Protein AF-A0A349QUQ1-F1 (afdb_monomer)

Sequence (169 aa):
MKYSLSILLSVATQLLFAQERTPAIAKVHYEFKHVNDSTQRDQFLRDETVVYLNQQGSYYTSYSSKRMQEEVKKQMEDPAFSGNLTLTTRSSPSSSSYLINPDQNKITEVISVASDHFSITSPYPTQDWEILGDRKEIGGYNCQNAKATFKGRTYIAWFTTELPFSYGP

Structure (mmCIF, N/CA/C/O backbone):
data_AF-A0A349QUQ1-F1
#
_entry.id   AF-A0A349QUQ1-F1
#
loop_
_atom_site.group_PDB
_atom_site.id
_atom_site.type_symbol
_atom_site.label_atom_id
_atom_site.label_alt_id
_atom_site.label_comp_id
_atom_site.label_asym_id
_atom_site.label_entity_id
_atom_site.label_seq_id
_atom_site.pdbx_PDB_ins_code
_atom_site.Cartn_x
_atom_site.Cartn_y
_atom_site.Cartn_z
_atom_site.occupancy
_atom_site.B_iso_or_equiv
_atom_site.auth_seq_id
_atom_site.auth_comp_id
_atom_site.auth_asym_id
_atom_site.auth_atom_id
_atom_site.pdbx_PDB_model_num
ATOM 1 N N . MET A 1 1 ? 32.204 4.732 49.690 1.00 56.22 1 MET A N 1
ATOM 2 C CA . MET A 1 1 ? 30.810 4.365 49.338 1.00 56.22 1 MET A CA 1
ATOM 3 C C . MET A 1 1 ? 30.060 5.413 48.496 1.00 56.22 1 MET A C 1
ATOM 5 O O . MET A 1 1 ? 28.867 5.251 48.305 1.00 56.22 1 MET A O 1
ATOM 9 N N . LYS A 1 2 ? 30.701 6.470 47.958 1.00 55.03 2 LYS A N 1
ATOM 10 C CA . LYS A 1 2 ? 29.996 7.500 47.156 1.00 55.03 2 LYS A CA 1
ATOM 11 C C . LYS A 1 2 ? 29.984 7.237 45.642 1.00 55.03 2 LYS A C 1
ATOM 13 O O . LYS A 1 2 ? 29.099 7.729 44.961 1.00 55.03 2 LYS A O 1
ATOM 18 N N . TYR A 1 3 ? 30.914 6.427 45.133 1.00 57.09 3 TYR A N 1
ATOM 19 C CA . TYR A 1 3 ? 31.042 6.143 43.694 1.00 57.09 3 TYR A CA 1
ATOM 20 C C . TYR A 1 3 ? 30.384 4.827 43.257 1.00 57.09 3 TYR A C 1
ATOM 22 O O . TYR A 1 3 ? 30.200 4.600 42.067 1.00 57.09 3 TYR A O 1
ATOM 30 N N . SER A 1 4 ? 29.991 3.963 44.201 1.00 58.28 4 SER A N 1
ATOM 31 C CA . SER A 1 4 ? 29.384 2.663 43.888 1.00 58.28 4 SER A CA 1
ATOM 32 C C . SER A 1 4 ? 27.993 2.797 43.266 1.00 58.28 4 SER A C 1
ATOM 34 O O . SER A 1 4 ? 27.649 2.006 42.399 1.00 58.28 4 SER A O 1
ATOM 36 N N . LEU A 1 5 ? 27.219 3.819 43.654 1.00 56.50 5 LEU A N 1
ATOM 37 C CA . LEU A 1 5 ? 25.891 4.080 43.087 1.00 56.50 5 LEU A CA 1
ATOM 38 C C . LEU A 1 5 ? 25.981 4.632 41.653 1.00 56.50 5 LEU A C 1
ATOM 40 O O . LEU A 1 5 ? 25.209 4.230 40.789 1.00 56.50 5 LEU A O 1
ATOM 44 N N . SER A 1 6 ? 26.961 5.499 41.382 1.00 59.03 6 SER A N 1
ATOM 45 C CA . SER A 1 6 ? 27.189 6.082 40.053 1.00 59.03 6 SER A CA 1
ATOM 46 C C . SER A 1 6 ? 27.660 5.041 39.033 1.00 59.03 6 SER A C 1
ATOM 48 O O . SER A 1 6 ? 27.228 5.079 37.886 1.00 59.03 6 SER A O 1
ATOM 50 N N . ILE A 1 7 ? 28.497 4.088 39.461 1.00 59.78 7 ILE A N 1
ATOM 51 C CA . ILE A 1 7 ? 28.971 2.981 38.612 1.00 59.78 7 ILE A CA 1
ATOM 52 C C . ILE A 1 7 ? 27.832 1.991 38.318 1.00 59.78 7 ILE A C 1
ATOM 54 O O . ILE A 1 7 ? 27.713 1.495 37.200 1.00 59.78 7 ILE A O 1
ATOM 58 N N . LEU A 1 8 ? 26.944 1.736 39.285 1.00 58.50 8 LEU A N 1
ATOM 59 C CA . LEU A 1 8 ? 25.770 0.880 39.072 1.00 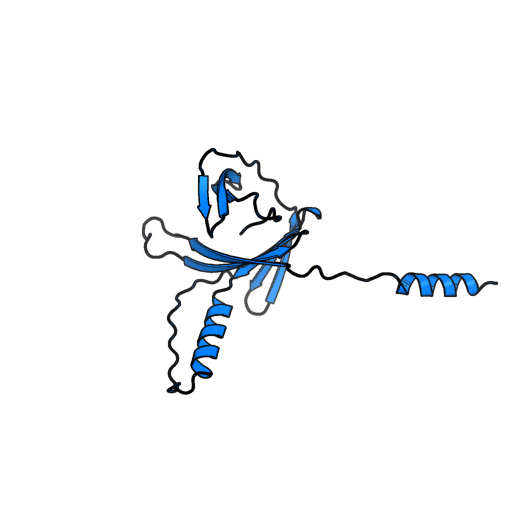58.50 8 LEU A CA 1
ATOM 60 C C . LEU A 1 8 ? 24.772 1.502 38.083 1.00 58.50 8 LEU A C 1
ATOM 62 O O . LEU A 1 8 ? 24.214 0.799 37.243 1.00 58.50 8 LEU A O 1
ATOM 66 N N . LEU A 1 9 ? 24.595 2.826 38.133 1.00 57.84 9 LEU A N 1
ATOM 67 C CA . LEU A 1 9 ? 23.705 3.550 37.225 1.00 57.84 9 LEU A CA 1
ATOM 68 C C . LEU A 1 9 ? 24.235 3.577 35.780 1.00 57.84 9 LEU A C 1
ATOM 70 O O . LEU A 1 9 ? 23.445 3.480 34.845 1.00 57.84 9 LEU A O 1
ATOM 74 N N . SER A 1 10 ? 25.559 3.646 35.583 1.00 59.72 10 SER A N 1
ATOM 75 C CA . SER A 1 10 ? 26.169 3.605 34.244 1.00 59.72 10 SER A CA 1
ATOM 76 C C . SER A 1 10 ? 26.136 2.220 33.593 1.00 59.72 10 SER A C 1
ATOM 78 O O . SER A 1 10 ? 26.159 2.120 32.372 1.00 59.72 10 SER A O 1
ATOM 80 N N . VAL A 1 11 ? 26.085 1.146 34.389 1.00 59.94 11 VAL A N 1
ATOM 81 C CA . VAL A 1 11 ? 25.936 -0.226 33.872 1.00 59.94 11 VAL A CA 1
ATOM 82 C C . VAL A 1 11 ? 24.472 -0.515 33.514 1.00 59.94 11 VAL A C 1
ATOM 84 O O . VAL A 1 11 ? 24.202 -1.170 32.511 1.00 59.94 11 VAL A O 1
ATOM 87 N N . ALA A 1 12 ? 23.515 0.039 34.267 1.00 59.50 12 ALA A N 1
ATOM 88 C CA . ALA A 1 12 ? 22.086 -0.102 33.979 1.00 59.50 12 ALA A CA 1
ATOM 89 C C . ALA A 1 12 ? 21.657 0.585 32.666 1.00 59.50 12 ALA A C 1
ATOM 91 O O . ALA A 1 12 ? 20.779 0.078 31.970 1.00 59.50 12 ALA A O 1
ATOM 92 N N . THR A 1 13 ? 22.291 1.697 32.278 1.00 58.44 13 THR A N 1
ATOM 93 C CA . THR A 1 13 ? 21.994 2.380 31.005 1.00 58.44 13 THR A CA 1
ATOM 94 C C . THR A 1 13 ? 22.522 1.642 29.773 1.00 58.44 13 THR A C 1
ATOM 96 O O . THR A 1 13 ? 22.000 1.861 28.684 1.00 58.44 13 THR A O 1
ATOM 99 N N . GLN A 1 14 ? 23.496 0.736 29.923 1.00 58.44 14 GLN A N 1
ATOM 100 C CA . GLN A 1 14 ? 24.000 -0.098 28.822 1.00 58.44 14 GLN A CA 1
ATOM 101 C C . GLN A 1 14 ? 23.146 -1.349 28.552 1.00 58.44 14 GLN A C 1
ATOM 103 O O . GLN A 1 14 ? 23.335 -2.000 27.529 1.00 58.44 14 GLN A O 1
ATOM 108 N N . LEU A 1 15 ? 22.189 -1.667 29.433 1.00 55.84 15 LEU A N 1
ATOM 109 C CA . LEU A 1 15 ? 21.211 -2.750 29.249 1.00 55.84 15 LEU A CA 1
ATOM 110 C C . LEU A 1 15 ? 19.896 -2.274 28.612 1.00 55.84 15 LEU A C 1
ATOM 112 O O . LEU A 1 15 ? 18.984 -3.072 28.395 1.00 55.84 15 LEU A O 1
ATOM 116 N N . LEU A 1 16 ? 19.788 -0.985 28.285 1.00 55.34 16 LEU A N 1
ATOM 117 C CA . LEU A 1 16 ? 18.701 -0.480 27.458 1.00 55.34 16 LEU A CA 1
ATOM 118 C C . LEU A 1 16 ? 18.983 -0.894 26.012 1.00 55.34 16 LEU A C 1
ATOM 120 O O . LEU A 1 16 ? 19.705 -0.210 25.288 1.00 55.34 16 LEU A O 1
ATOM 124 N N . PHE A 1 17 ? 18.417 -2.029 25.597 1.00 57.47 17 PHE A N 1
ATOM 125 C CA . PHE A 1 17 ? 18.296 -2.386 24.187 1.00 57.47 17 PHE A CA 1
ATOM 126 C C . PHE A 1 17 ? 17.533 -1.263 23.471 1.00 57.47 17 PHE A C 1
ATOM 128 O O . PHE A 1 17 ? 16.310 -1.149 23.537 1.00 57.47 17 PHE A O 1
ATOM 135 N N . ALA A 1 18 ? 18.292 -0.363 22.853 1.00 56.88 18 ALA A N 1
ATOM 136 C CA . ALA A 1 18 ? 17.786 0.782 22.126 1.00 56.88 18 ALA A CA 1
ATOM 137 C C . ALA A 1 18 ? 17.218 0.313 20.776 1.00 56.88 18 ALA A C 1
ATOM 139 O O . ALA A 1 18 ? 17.963 -0.157 19.923 1.00 56.88 18 ALA A O 1
ATOM 140 N N . GLN A 1 19 ? 15.896 0.449 20.621 1.00 60.50 19 GLN A N 1
ATOM 141 C CA . GLN A 1 19 ? 15.092 0.170 19.421 1.00 60.50 19 GLN A CA 1
ATOM 142 C C . GLN A 1 19 ? 15.399 -1.167 18.729 1.00 60.50 19 GLN A C 1
ATOM 144 O O . GLN A 1 19 ? 16.144 -1.227 17.749 1.00 60.50 19 GLN A O 1
ATOM 149 N N . GLU A 1 20 ? 14.718 -2.232 19.160 1.00 59.44 20 GLU A N 1
ATOM 150 C CA . GLU A 1 20 ? 14.540 -3.392 18.288 1.00 59.44 20 GLU A CA 1
ATOM 151 C C . GLU A 1 20 ? 13.873 -2.932 16.985 1.00 59.44 20 GLU A C 1
ATOM 153 O O . GLU A 1 20 ? 12.733 -2.460 16.969 1.00 59.44 20 GLU A O 1
ATOM 158 N N . ARG A 1 21 ? 14.601 -3.034 15.868 1.00 63.09 21 ARG A N 1
ATOM 159 C CA . ARG A 1 21 ? 13.993 -2.901 14.545 1.00 63.09 21 ARG A CA 1
ATOM 160 C C . ARG A 1 21 ? 13.094 -4.111 14.353 1.00 63.09 21 ARG A C 1
ATOM 162 O O . ARG A 1 21 ? 13.605 -5.223 14.287 1.00 63.09 21 ARG A O 1
ATOM 169 N N . THR A 1 22 ? 11.790 -3.903 14.226 1.00 75.12 22 THR A N 1
ATOM 170 C CA . THR A 1 22 ? 10.845 -4.961 13.864 1.00 75.12 22 THR A CA 1
ATOM 171 C C . THR A 1 22 ? 10.829 -5.107 12.339 1.00 75.12 22 THR A C 1
ATOM 173 O O . THR A 1 22 ? 10.217 -4.288 11.646 1.00 75.12 22 THR A O 1
ATOM 176 N N . PRO A 1 23 ? 11.544 -6.094 11.760 1.00 87.31 23 PRO A N 1
ATOM 177 C CA . PRO A 1 23 ? 11.593 -6.237 10.313 1.00 87.31 23 PRO A CA 1
ATOM 178 C C . PRO A 1 23 ? 10.206 -6.579 9.767 1.00 87.31 23 PRO A C 1
ATOM 180 O O . PRO A 1 23 ? 9.368 -7.164 10.457 1.00 87.31 23 PRO A O 1
ATOM 183 N N . ALA A 1 24 ? 9.979 -6.251 8.499 1.00 90.69 24 ALA A N 1
ATOM 184 C CA . ALA A 1 24 ? 8.844 -6.801 7.777 1.00 90.69 24 ALA A CA 1
ATOM 185 C C . ALA A 1 24 ? 9.000 -8.325 7.678 1.00 90.69 24 ALA A C 1
ATOM 187 O O . ALA A 1 24 ? 10.042 -8.815 7.240 1.00 90.69 24 ALA A O 1
ATOM 188 N N . ILE A 1 25 ? 7.966 -9.060 8.078 1.00 94.69 25 ILE A N 1
ATOM 189 C CA . ILE A 1 25 ? 7.927 -10.532 8.032 1.00 94.69 25 ILE A CA 1
ATOM 190 C C . ILE A 1 25 ? 7.091 -11.042 6.854 1.00 94.69 25 ILE A C 1
ATOM 192 O O . ILE A 1 25 ? 7.185 -12.210 6.492 1.00 94.69 25 ILE A O 1
ATOM 196 N N . ALA A 1 26 ? 6.307 -10.164 6.225 1.00 94.81 26 ALA A N 1
ATOM 197 C CA . ALA A 1 26 ? 5.597 -10.440 4.986 1.00 94.81 26 ALA A CA 1
ATOM 198 C C . ALA A 1 26 ? 5.611 -9.214 4.064 1.00 94.81 26 ALA A C 1
ATOM 200 O O . ALA A 1 26 ? 5.792 -8.075 4.505 1.00 94.81 26 ALA A O 1
ATOM 201 N N . LYS A 1 27 ? 5.412 -9.454 2.767 1.00 95.38 27 LYS A N 1
ATOM 202 C CA . LYS A 1 27 ? 5.145 -8.408 1.779 1.00 95.38 27 LYS A CA 1
ATOM 203 C C . LYS A 1 27 ? 4.068 -8.870 0.806 1.00 95.38 27 LYS A C 1
ATOM 205 O O . LYS A 1 27 ? 4.058 -10.038 0.422 1.00 95.38 27 LYS A O 1
ATOM 210 N N . VAL A 1 28 ? 3.204 -7.956 0.386 1.00 95.75 28 VAL A N 1
ATOM 211 C CA . VAL A 1 28 ? 2.141 -8.224 -0.590 1.00 95.75 28 VAL A CA 1
ATOM 212 C C . VAL A 1 28 ? 2.216 -7.177 -1.693 1.00 95.75 28 VAL A C 1
ATOM 214 O O . VAL A 1 28 ? 2.309 -5.987 -1.400 1.00 95.75 28 VAL A O 1
ATOM 217 N N . HIS A 1 29 ? 2.215 -7.625 -2.948 1.00 95.56 29 HIS A N 1
ATOM 218 C CA . HIS A 1 29 ? 2.206 -6.752 -4.121 1.00 95.56 29 HIS A CA 1
ATOM 219 C C . HIS A 1 29 ? 0.768 -6.537 -4.596 1.00 95.56 29 HIS A C 1
ATOM 221 O O . HIS A 1 29 ? -0.007 -7.490 -4.667 1.00 95.56 29 HIS A O 1
ATOM 227 N N . TYR A 1 30 ? 0.437 -5.300 -4.950 1.00 94.94 30 TYR A N 1
ATOM 228 C CA . TYR A 1 30 ? -0.877 -4.905 -5.441 1.00 94.94 30 TYR A CA 1
ATOM 229 C C . TYR A 1 30 ? -0.759 -4.163 -6.767 1.00 94.94 30 TYR A C 1
ATOM 231 O O . TYR A 1 30 ? 0.261 -3.551 -7.084 1.00 94.94 30 TYR A O 1
ATOM 239 N N . GLU A 1 31 ? -1.847 -4.190 -7.529 1.00 93.50 31 GLU A N 1
ATOM 240 C CA . GLU A 1 31 ? -2.030 -3.346 -8.699 1.00 93.50 31 GLU A CA 1
ATOM 241 C C . GLU A 1 31 ? -3.011 -2.224 -8.354 1.00 93.50 31 GLU A C 1
ATOM 243 O O . GLU A 1 31 ? -4.207 -2.451 -8.163 1.00 93.50 31 GLU A O 1
ATOM 248 N N . PHE A 1 32 ? -2.503 -1.000 -8.288 1.00 93.81 32 PHE A N 1
ATOM 249 C CA . PHE A 1 32 ? -3.304 0.198 -8.110 1.00 93.81 32 PHE A CA 1
ATOM 250 C C . PHE A 1 32 ? -3.779 0.717 -9.469 1.00 93.81 32 PHE A C 1
ATOM 252 O O . PHE A 1 32 ? -2.984 0.870 -10.399 1.00 93.81 32 PHE A O 1
ATOM 259 N N . LYS A 1 33 ? -5.079 1.013 -9.580 1.00 92.31 33 LYS A N 1
ATOM 260 C CA . LYS A 1 33 ? -5.694 1.660 -10.746 1.00 92.31 33 LYS A CA 1
ATOM 261 C C . LYS A 1 33 ? -6.550 2.830 -10.296 1.00 92.31 33 LYS A C 1
ATOM 263 O O . LYS A 1 33 ? -7.393 2.671 -9.414 1.00 92.31 33 LYS A O 1
ATOM 268 N N . HIS A 1 34 ? -6.382 3.977 -10.942 1.00 90.00 34 HIS A N 1
ATOM 269 C CA . HIS A 1 34 ? -7.156 5.171 -10.634 1.00 90.00 34 HIS A CA 1
ATOM 270 C C . HIS A 1 34 ? -7.614 5.900 -11.895 1.00 90.00 34 HIS A C 1
ATOM 272 O O . HIS A 1 34 ? -6.804 6.357 -12.698 1.00 90.00 34 HIS A O 1
ATOM 278 N N . VAL A 1 35 ? -8.931 6.027 -12.052 1.00 90.75 35 VAL A N 1
ATOM 279 C CA . VAL A 1 35 ? -9.558 6.799 -13.129 1.00 90.75 35 VAL A CA 1
ATOM 280 C C . VAL A 1 35 ? -9.800 8.217 -12.615 1.00 90.75 35 VAL A C 1
ATOM 282 O O . VAL A 1 35 ? -10.695 8.425 -11.798 1.00 90.75 35 VAL A O 1
ATOM 285 N N . ASN A 1 36 ? -9.002 9.179 -13.086 1.00 85.38 36 ASN A N 1
ATOM 286 C CA . ASN A 1 36 ? -9.159 10.594 -12.724 1.00 85.38 36 ASN A CA 1
ATOM 287 C C . ASN A 1 36 ? -10.374 11.232 -13.410 1.00 85.38 36 ASN A C 1
ATOM 289 O O . ASN A 1 36 ? -11.119 11.985 -12.791 1.00 85.38 36 ASN A O 1
ATOM 293 N N . ASP A 1 37 ? -10.564 10.930 -14.695 1.00 87.50 37 ASP A N 1
ATOM 294 C CA . ASP A 1 37 ? -11.623 11.496 -15.522 1.00 87.50 37 ASP A CA 1
ATOM 295 C C . ASP A 1 37 ? -12.601 10.394 -15.938 1.00 87.50 37 ASP A C 1
ATOM 297 O O . ASP A 1 37 ? -12.280 9.491 -16.711 1.00 87.50 37 ASP A O 1
ATOM 301 N N . SER A 1 38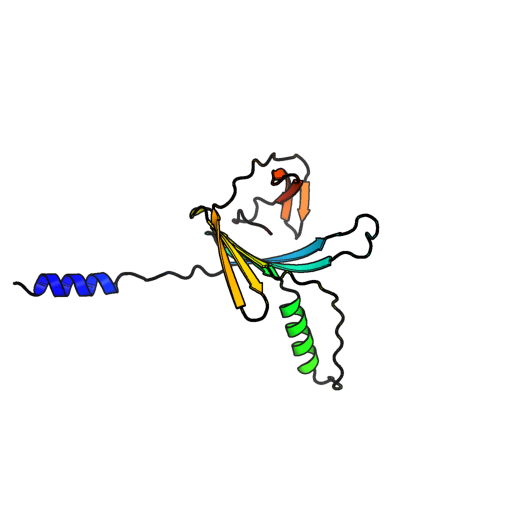 ? -13.827 10.478 -15.420 1.00 86.62 38 SER A N 1
ATOM 302 C CA . SER A 1 38 ? -14.885 9.505 -15.708 1.00 86.62 38 SER A CA 1
ATOM 303 C C . SER A 1 38 ? -15.302 9.447 -17.185 1.00 86.62 38 SER A C 1
ATOM 305 O O . SER A 1 38 ? -15.893 8.443 -17.593 1.00 86.62 38 SER A O 1
ATOM 307 N N . THR A 1 39 ? -14.981 10.484 -17.971 1.0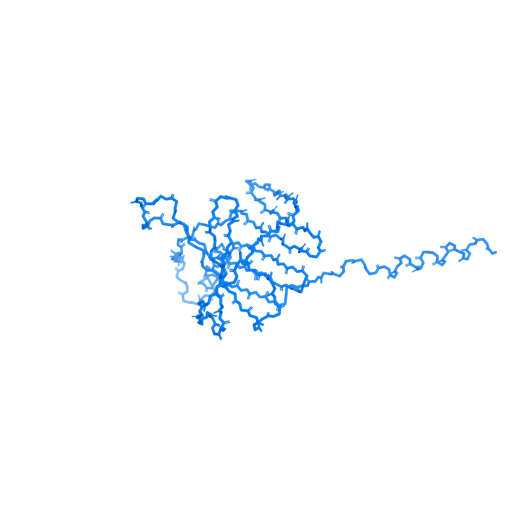0 89.50 39 THR A N 1
ATOM 308 C CA . THR A 1 39 ? -15.207 10.548 -19.424 1.00 89.50 39 THR A CA 1
ATOM 309 C C . THR A 1 39 ? -14.073 9.905 -20.230 1.00 89.50 39 THR A C 1
ATOM 311 O O . THR A 1 39 ? -14.278 9.548 -21.387 1.00 89.50 39 THR A O 1
ATOM 314 N N . GLN A 1 40 ? -12.910 9.667 -19.611 1.00 86.94 40 GLN A N 1
ATOM 315 C CA . GLN A 1 40 ? -11.720 9.065 -20.224 1.00 86.94 40 GLN A CA 1
ATOM 316 C C . GLN A 1 40 ? -11.273 7.819 -19.449 1.00 86.94 40 GLN A C 1
ATOM 318 O O . GLN A 1 40 ? -10.153 7.728 -18.947 1.00 86.94 40 GLN A O 1
ATOM 323 N N . ARG A 1 41 ? -12.164 6.828 -19.347 1.00 83.88 41 ARG A N 1
ATOM 324 C CA . ARG A 1 41 ? -11.942 5.617 -18.532 1.00 83.88 41 ARG A CA 1
ATOM 325 C C . ARG A 1 41 ? -10.720 4.794 -18.946 1.00 83.88 41 ARG A C 1
ATOM 327 O O . ARG A 1 41 ? -10.145 4.114 -18.101 1.00 83.88 41 ARG A O 1
ATOM 334 N N . ASP A 1 42 ? -10.315 4.890 -20.209 1.00 84.50 42 ASP A N 1
ATOM 335 C CA . ASP A 1 42 ? -9.152 4.177 -20.747 1.00 84.50 42 ASP A CA 1
ATOM 336 C C . ASP A 1 42 ? -7.815 4.821 -20.341 1.00 84.50 42 ASP A C 1
ATOM 338 O O . ASP A 1 42 ? -6.767 4.183 -20.425 1.00 84.50 42 ASP A O 1
ATOM 342 N N . GLN A 1 43 ? -7.836 6.068 -19.859 1.00 84.44 43 GLN A N 1
ATOM 343 C CA . GLN A 1 43 ? -6.659 6.799 -19.389 1.00 84.44 43 GLN A CA 1
ATOM 344 C C . GLN A 1 43 ? -6.596 6.792 -17.858 1.00 84.44 43 GLN A C 1
ATOM 346 O O . GLN A 1 43 ? -6.750 7.816 -17.191 1.00 84.44 43 GLN A O 1
ATOM 351 N N . PHE A 1 44 ? -6.388 5.608 -17.285 1.00 85.38 44 PHE A N 1
ATOM 352 C CA . PHE A 1 44 ? -6.209 5.452 -15.844 1.00 85.38 44 PHE A CA 1
ATOM 353 C C . PHE A 1 44 ? -4.733 5.503 -15.444 1.00 85.38 44 PHE A C 1
ATOM 355 O O . PHE A 1 44 ? -3.852 5.005 -16.147 1.00 85.38 44 PHE A O 1
ATOM 362 N N . LEU A 1 45 ? -4.467 6.068 -14.268 1.00 89.06 45 LEU A N 1
ATOM 363 C CA . LEU A 1 45 ? -3.180 5.922 -13.600 1.00 89.06 45 LEU A CA 1
ATOM 364 C C . LEU A 1 45 ? -3.047 4.487 -13.100 1.00 89.06 45 LEU A C 1
ATOM 366 O O . LEU A 1 45 ? -4.007 3.915 -12.576 1.00 89.06 45 LEU A O 1
ATOM 370 N N . ARG A 1 46 ? -1.850 3.921 -13.239 1.00 91.19 46 ARG A N 1
ATOM 371 C CA . ARG A 1 46 ? -1.536 2.563 -12.796 1.00 91.19 46 ARG A CA 1
ATOM 372 C C . ARG A 1 46 ? -0.241 2.555 -12.008 1.00 91.19 46 ARG A C 1
ATOM 374 O O . ARG A 1 46 ? 0.740 3.129 -12.467 1.00 91.19 46 ARG A O 1
AT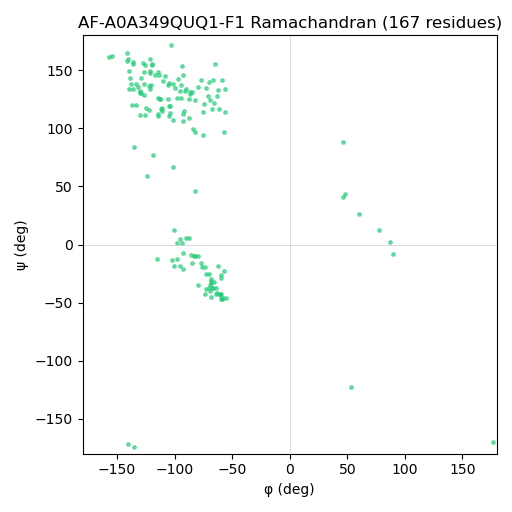OM 381 N N . ASP A 1 47 ? -0.212 1.857 -10.885 1.00 93.50 47 ASP A N 1
ATOM 382 C CA . ASP A 1 47 ? 1.006 1.655 -10.102 1.00 93.50 47 ASP A CA 1
ATOM 383 C C . ASP A 1 47 ? 1.066 0.202 -9.612 1.00 93.50 47 ASP A C 1
ATOM 385 O O . ASP A 1 47 ? 0.051 -0.352 -9.197 1.00 93.50 47 ASP A O 1
ATOM 389 N N . GLU A 1 48 ? 2.233 -0.436 -9.671 1.00 94.50 48 GLU A N 1
ATOM 390 C CA . GLU A 1 48 ? 2.505 -1.601 -8.831 1.00 94.50 48 GLU A CA 1
ATOM 391 C C . GLU A 1 48 ? 2.929 -1.092 -7.459 1.00 94.50 48 GLU A C 1
ATOM 393 O O . GLU A 1 48 ? 3.879 -0.321 -7.351 1.00 94.50 48 GLU A O 1
ATOM 398 N N . THR A 1 49 ? 2.243 -1.525 -6.410 1.00 95.94 49 THR A N 1
ATOM 399 C CA . THR A 1 49 ? 2.513 -1.096 -5.036 1.00 95.94 49 THR A CA 1
ATOM 400 C C . THR A 1 49 ? 2.837 -2.302 -4.175 1.00 95.94 49 THR A C 1
ATOM 402 O O . THR A 1 49 ? 2.552 -3.448 -4.530 1.00 95.94 49 THR A O 1
ATOM 405 N N . VAL A 1 50 ? 3.494 -2.063 -3.048 1.00 96.94 50 VAL A N 1
ATOM 406 C CA . VAL A 1 50 ? 3.854 -3.109 -2.098 1.00 96.94 50 VAL A CA 1
ATOM 407 C C . VAL A 1 50 ? 3.506 -2.664 -0.687 1.00 96.94 50 VAL A C 1
ATOM 409 O O . VAL A 1 50 ? 3.756 -1.522 -0.303 1.00 96.94 50 VAL A O 1
ATOM 412 N N . VAL A 1 51 ? 2.950 -3.592 0.086 1.00 97.06 51 VAL A N 1
ATOM 413 C CA . VAL A 1 51 ? 2.749 -3.442 1.526 1.00 97.06 51 VAL A CA 1
ATOM 414 C C . VAL A 1 51 ? 3.687 -4.397 2.235 1.00 97.06 51 VAL A C 1
ATOM 416 O O . VAL A 1 51 ? 3.579 -5.610 2.068 1.00 97.06 51 VAL A O 1
ATOM 419 N N . TYR A 1 52 ? 4.602 -3.855 3.026 1.00 96.56 52 TYR A N 1
ATOM 420 C CA . TYR A 1 52 ? 5.421 -4.611 3.962 1.00 96.56 52 TYR A CA 1
ATOM 421 C C . TYR A 1 52 ? 4.701 -4.681 5.306 1.00 96.56 52 TYR A C 1
ATOM 423 O O . TYR A 1 52 ? 4.187 -3.671 5.779 1.00 96.56 52 TYR A O 1
ATOM 431 N N . LEU A 1 53 ? 4.653 -5.864 5.910 1.00 95.19 53 LEU A N 1
ATOM 432 C CA . LEU A 1 53 ? 3.825 -6.153 7.077 1.00 95.19 53 LEU A CA 1
ATOM 433 C C . LEU A 1 53 ? 4.673 -6.735 8.204 1.00 95.19 53 LEU A C 1
ATOM 435 O O . LEU A 1 53 ? 5.519 -7.607 7.979 1.00 95.19 53 LEU A O 1
ATOM 439 N N . ASN A 1 54 ? 4.402 -6.289 9.425 1.00 92.56 54 ASN A N 1
ATOM 440 C CA . ASN A 1 54 ? 4.784 -6.987 10.643 1.00 92.56 54 ASN A CA 1
ATOM 441 C C . ASN A 1 54 ? 3.612 -7.005 11.635 1.00 92.56 54 ASN A C 1
ATOM 443 O O . ASN A 1 54 ? 2.493 -6.633 11.287 1.00 92.56 54 ASN A O 1
ATOM 447 N N . GLN A 1 55 ? 3.846 -7.508 12.846 1.00 90.19 55 GLN A N 1
ATOM 448 C CA . GLN A 1 55 ? 2.790 -7.619 13.856 1.00 90.19 55 GLN A CA 1
ATOM 449 C C . GLN A 1 55 ? 2.354 -6.247 14.402 1.00 90.19 55 GLN A C 1
ATOM 451 O O . GLN A 1 55 ? 1.220 -6.094 14.835 1.00 90.19 55 GLN A O 1
ATOM 456 N N . GLN A 1 56 ? 3.229 -5.240 14.348 1.00 89.94 56 GLN A N 1
ATOM 457 C CA . GLN A 1 56 ? 3.018 -3.912 14.934 1.00 89.94 56 GLN A CA 1
ATOM 458 C C . GLN A 1 56 ? 2.478 -2.877 13.933 1.00 89.94 56 GLN A C 1
ATOM 460 O O . GLN A 1 56 ? 1.980 -1.823 14.331 1.00 89.94 56 GLN A O 1
ATOM 465 N N . GLY A 1 57 ? 2.604 -3.133 12.630 1.00 92.94 57 GLY A N 1
ATOM 466 C CA . GLY A 1 57 ? 2.262 -2.150 11.615 1.00 92.94 57 GLY A CA 1
ATOM 467 C C . GLY A 1 57 ? 2.545 -2.573 10.178 1.00 92.94 57 GLY A C 1
ATOM 468 O O . GLY A 1 57 ? 2.865 -3.726 9.870 1.00 92.94 57 GLY A O 1
ATOM 469 N N . SER A 1 58 ? 2.426 -1.597 9.281 1.00 96.06 58 SER A N 1
ATOM 470 C CA . SER A 1 58 ? 2.667 -1.775 7.852 1.00 96.06 58 SER A CA 1
ATOM 471 C C . SER A 1 58 ? 3.393 -0.591 7.215 1.00 96.06 58 SER A C 1
ATOM 473 O O . SER A 1 58 ? 3.403 0.526 7.738 1.00 96.06 58 SER A O 1
ATOM 475 N N . TYR A 1 59 ? 4.010 -0.846 6.062 1.00 96.00 59 TYR A N 1
ATOM 476 C CA . TYR A 1 59 ? 4.596 0.169 5.195 1.00 96.00 59 TYR A CA 1
ATOM 477 C C . TYR A 1 59 ? 4.118 -0.030 3.755 1.00 96.00 59 TYR A C 1
ATOM 479 O O . TYR A 1 59 ? 4.489 -1.011 3.109 1.00 96.00 59 TYR A O 1
ATOM 487 N N . TYR A 1 60 ? 3.298 0.897 3.266 1.00 96.62 60 TYR A N 1
ATOM 488 C CA . TYR A 1 60 ? 2.814 0.949 1.887 1.00 96.62 60 TYR A CA 1
ATOM 489 C C . TYR A 1 60 ? 3.691 1.885 1.056 1.00 96.62 60 TYR A C 1
ATOM 491 O O . TYR A 1 60 ? 3.945 3.023 1.459 1.00 96.62 60 TYR A O 1
ATOM 499 N N . THR A 1 61 ? 4.118 1.441 -0.124 1.00 96.12 61 THR A N 1
ATOM 500 C CA . THR A 1 61 ? 4.884 2.271 -1.061 1.00 96.12 61 THR A CA 1
ATOM 501 C C . THR A 1 61 ? 4.710 1.812 -2.510 1.00 96.12 61 THR A C 1
ATOM 503 O O . THR A 1 61 ? 4.300 0.678 -2.773 1.00 96.12 61 THR A O 1
ATOM 506 N N . SER A 1 62 ? 5.043 2.684 -3.462 1.00 95.38 62 SER A N 1
ATOM 507 C CA . SER A 1 62 ? 5.147 2.304 -4.871 1.00 95.38 62 SER A CA 1
ATOM 508 C C . SER A 1 62 ? 6.315 1.335 -5.088 1.00 95.38 62 SER A C 1
ATOM 510 O O . SER A 1 62 ? 7.389 1.462 -4.498 1.00 95.38 62 SER A O 1
ATOM 512 N N . TYR A 1 63 ? 6.111 0.361 -5.966 1.00 95.06 63 TYR A N 1
ATOM 513 C CA . TYR A 1 63 ? 7.096 -0.634 -6.381 1.00 95.06 63 TYR A CA 1
ATOM 514 C C . TYR A 1 63 ? 7.462 -0.520 -7.870 1.00 95.06 63 TYR A C 1
ATOM 516 O O . TYR A 1 63 ? 8.468 -1.087 -8.296 1.00 95.06 63 TYR A O 1
ATOM 524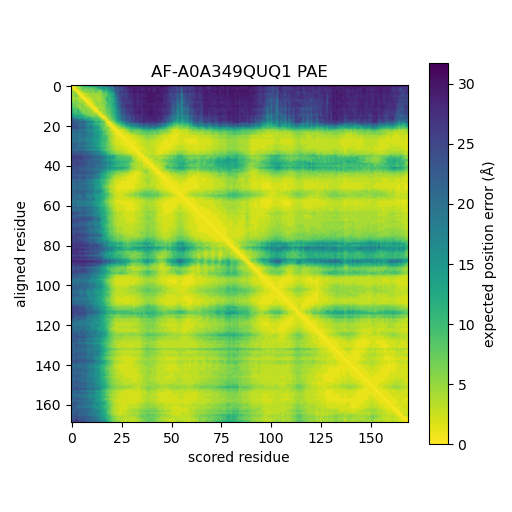 N N . SER A 1 64 ? 6.712 0.254 -8.662 1.00 92.94 64 SER A N 1
ATOM 525 C CA . SER A 1 64 ? 6.913 0.382 -10.114 1.00 92.94 64 SER A CA 1
ATOM 526 C C . SER A 1 64 ? 8.332 0.803 -10.512 1.00 92.94 64 SER A C 1
ATOM 528 O O . SER A 1 64 ? 8.940 0.188 -11.389 1.00 92.94 64 SER A O 1
ATOM 530 N N . SER A 1 65 ? 8.910 1.809 -9.845 1.00 90.31 65 SER A N 1
ATOM 531 C CA . SER A 1 65 ? 10.281 2.258 -10.142 1.00 90.31 65 SER A CA 1
ATOM 532 C C . SER A 1 65 ? 11.315 1.173 -9.842 1.00 90.31 65 SER A C 1
ATOM 534 O O . SER A 1 65 ? 12.268 0.993 -10.599 1.00 90.31 65 SER A O 1
ATOM 536 N N . LYS A 1 66 ? 11.107 0.412 -8.761 1.00 92.19 66 LYS A N 1
ATOM 537 C CA . LYS A 1 66 ? 11.987 -0.695 -8.386 1.00 92.19 66 LYS A CA 1
ATOM 538 C C . LYS A 1 66 ? 11.873 -1.859 -9.372 1.00 92.19 66 LYS A C 1
ATOM 540 O O . LYS A 1 66 ? 12.899 -2.398 -9.770 1.00 92.19 66 LYS A O 1
ATOM 545 N N . ARG A 1 67 ? 10.666 -2.186 -9.846 1.00 91.56 67 ARG A N 1
ATOM 546 C CA . ARG A 1 67 ? 10.460 -3.171 -10.925 1.00 91.56 67 ARG A CA 1
ATOM 547 C C . ARG A 1 67 ? 11.181 -2.805 -12.199 1.00 91.56 67 ARG A C 1
ATOM 549 O O . ARG A 1 67 ? 11.842 -3.653 -12.781 1.00 91.56 67 ARG A O 1
ATOM 556 N N . MET A 1 68 ? 11.069 -1.547 -12.614 1.00 91.12 68 MET A N 1
ATOM 557 C CA . MET A 1 68 ? 11.747 -1.071 -13.812 1.00 91.12 68 MET A CA 1
ATOM 558 C C . MET A 1 68 ? 13.266 -1.225 -13.680 1.00 91.12 68 MET A C 1
ATOM 560 O O . MET A 1 68 ? 13.911 -1.695 -14.609 1.00 91.12 68 MET A O 1
ATOM 564 N N . GLN A 1 69 ? 13.837 -0.889 -12.519 1.00 92.00 69 GLN A N 1
ATOM 565 C CA . GLN A 1 69 ? 15.266 -1.086 -12.254 1.00 92.00 69 GLN A CA 1
ATOM 566 C C . GLN A 1 69 ? 15.665 -2.568 -12.251 1.00 92.00 69 GLN A C 1
ATOM 568 O O . GLN A 1 69 ? 16.698 -2.912 -12.820 1.00 92.00 69 GLN A O 1
ATOM 573 N N . GLU A 1 70 ? 14.861 -3.443 -11.638 1.00 92.81 70 GLU A N 1
ATOM 574 C CA . GLU A 1 70 ? 15.080 -4.897 -11.640 1.00 92.81 70 GLU A CA 1
ATOM 575 C C . GLU A 1 70 ? 15.061 -5.467 -13.068 1.00 92.81 70 GLU A C 1
ATOM 577 O O . GLU A 1 70 ? 15.936 -6.253 -13.424 1.00 92.81 70 GLU A O 1
ATOM 582 N N . GLU A 1 71 ? 14.112 -5.033 -13.899 1.00 91.75 71 GLU A N 1
ATOM 583 C CA . GLU A 1 71 ? 13.977 -5.468 -15.291 1.00 91.75 71 GLU A CA 1
ATOM 584 C C . GLU A 1 71 ? 15.126 -4.953 -16.170 1.00 91.75 71 GLU A C 1
ATOM 586 O O . GLU A 1 71 ? 15.731 -5.725 -16.911 1.00 91.75 71 GLU A O 1
ATOM 591 N N . VAL A 1 72 ? 15.497 -3.675 -16.037 1.00 92.56 72 VAL A N 1
ATOM 592 C CA . VAL A 1 72 ? 16.663 -3.100 -16.731 1.00 92.56 72 VAL A CA 1
ATOM 593 C C . VAL A 1 72 ? 17.936 -3.845 -16.343 1.00 92.56 72 VAL A C 1
ATOM 595 O O . VAL A 1 72 ? 18.705 -4.242 -17.216 1.00 92.56 72 VAL A O 1
ATOM 598 N N . LYS A 1 73 ? 18.147 -4.084 -15.045 1.00 94.19 73 LYS A N 1
ATOM 599 C CA . LYS A 1 73 ? 19.306 -4.833 -14.555 1.00 94.19 73 LYS A CA 1
ATOM 600 C C . LYS A 1 73 ? 19.344 -6.241 -15.150 1.00 94.19 73 LYS A C 1
ATOM 602 O O . LYS A 1 73 ? 20.384 -6.655 -15.648 1.00 94.19 73 LY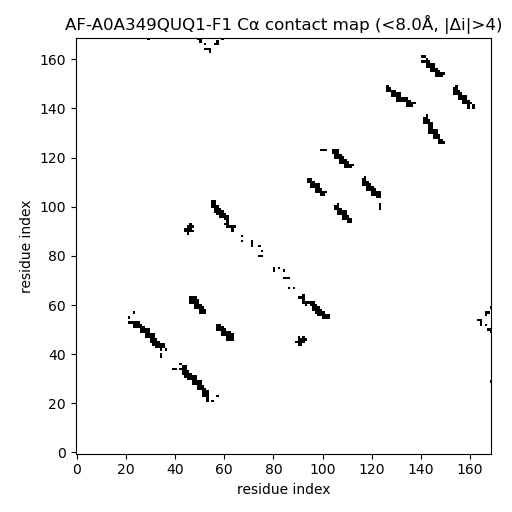S A O 1
ATOM 607 N N . LYS A 1 74 ? 18.211 -6.947 -15.145 1.00 93.50 74 LYS A N 1
ATOM 608 C CA . LYS A 1 74 ? 18.097 -8.292 -15.716 1.00 93.50 74 LYS A CA 1
ATOM 609 C C . LYS A 1 74 ? 18.433 -8.313 -17.210 1.00 93.50 74 LYS A C 1
ATOM 611 O O . LYS A 1 74 ? 19.144 -9.211 -17.642 1.00 93.50 74 LYS A O 1
ATOM 616 N N . GLN A 1 75 ? 17.961 -7.331 -17.982 1.00 93.81 75 GLN A N 1
ATOM 617 C CA . GLN A 1 75 ? 18.311 -7.204 -19.402 1.00 93.81 75 GLN A CA 1
ATOM 618 C C . GLN A 1 75 ? 19.809 -6.951 -19.597 1.00 93.81 75 GLN A C 1
ATOM 620 O O . GLN A 1 75 ? 20.406 -7.545 -20.482 1.00 93.81 75 GLN A O 1
ATOM 625 N N . MET A 1 76 ? 20.426 -6.103 -18.770 1.00 92.38 76 MET A N 1
ATOM 626 C CA . MET A 1 76 ? 21.861 -5.804 -18.860 1.00 92.38 76 MET A CA 1
ATOM 627 C C . MET A 1 76 ? 22.760 -6.985 -18.470 1.00 92.38 76 MET A C 1
ATOM 629 O O . MET A 1 76 ? 23.885 -7.077 -18.951 1.00 92.38 76 MET A O 1
ATOM 633 N N . GLU A 1 77 ? 22.289 -7.858 -17.579 1.00 94.81 77 GLU A N 1
ATOM 634 C CA . GLU A 1 77 ? 22.999 -9.071 -17.157 1.00 94.81 77 GLU A CA 1
ATOM 635 C C . GLU A 1 77 ? 22.814 -10.245 -18.138 1.00 94.81 77 GLU A C 1
ATOM 637 O O . GLU A 1 77 ? 23.509 -11.255 -18.016 1.00 94.81 77 GLU A O 1
ATOM 642 N N . ASP A 1 78 ? 21.907 -10.128 -19.115 1.00 93.44 78 ASP A N 1
ATOM 643 C CA . ASP A 1 78 ? 21.686 -11.148 -20.139 1.00 93.44 78 ASP A CA 1
ATOM 644 C C . ASP A 1 78 ? 22.895 -11.226 -21.098 1.00 93.44 78 ASP A C 1
ATOM 646 O O . ASP A 1 78 ? 23.246 -10.225 -21.729 1.00 93.44 78 ASP A O 1
ATOM 650 N N . PRO A 1 79 ? 23.533 -12.400 -21.279 1.00 91.75 79 PRO A N 1
ATOM 651 C CA . PRO A 1 79 ? 24.628 -12.567 -22.236 1.00 91.75 79 PRO A CA 1
ATOM 652 C C . PRO A 1 79 ? 24.268 -12.210 -23.688 1.00 91.75 79 PRO A C 1
ATOM 654 O O . PRO A 1 79 ? 25.160 -11.916 -24.481 1.00 91.75 79 PRO A O 1
ATOM 657 N N . ALA A 1 80 ? 22.981 -12.245 -24.051 1.00 92.31 80 ALA A N 1
ATOM 658 C CA . ALA A 1 80 ? 22.472 -11.861 -25.366 1.00 92.31 80 ALA A CA 1
ATOM 659 C C . ALA A 1 80 ? 22.149 -10.358 -25.483 1.00 92.31 80 ALA A C 1
ATOM 661 O O . ALA A 1 80 ? 21.599 -9.919 -26.500 1.00 92.31 80 ALA A O 1
ATOM 662 N N . PHE A 1 81 ? 22.463 -9.554 -24.462 1.00 91.50 81 PHE A N 1
ATOM 663 C CA . PHE A 1 81 ? 22.159 -8.131 -24.446 1.00 91.50 81 PHE A CA 1
ATOM 664 C C . PHE A 1 81 ? 22.860 -7.388 -25.590 1.00 91.50 81 PHE A C 1
ATOM 666 O O . PHE A 1 81 ? 24.083 -7.290 -25.663 1.00 91.50 81 PHE A O 1
ATOM 673 N N . SER A 1 82 ? 22.055 -6.820 -26.488 1.00 86.06 82 SER A N 1
ATOM 674 C CA . SER A 1 82 ? 22.521 -6.143 -27.705 1.00 86.06 82 SER A CA 1
ATOM 675 C C . SER A 1 82 ? 22.796 -4.644 -27.522 1.00 86.06 82 SER A C 1
ATOM 677 O O . SER A 1 82 ? 23.063 -3.948 -28.499 1.00 86.06 82 SER A O 1
ATOM 679 N N . GLY A 1 83 ? 22.709 -4.126 -26.291 1.00 86.56 83 GLY A N 1
ATOM 680 C CA . GLY A 1 83 ? 22.849 -2.697 -25.982 1.00 86.56 83 GLY A CA 1
ATOM 681 C C . GLY A 1 83 ? 21.540 -1.898 -26.021 1.00 86.56 83 GLY A C 1
ATOM 682 O O . GLY A 1 83 ? 21.523 -0.745 -25.599 1.00 86.56 83 GLY A O 1
ATOM 683 N N . ASN A 1 84 ? 20.435 -2.500 -26.474 1.00 89.56 84 ASN A N 1
ATOM 684 C CA . ASN A 1 84 ? 19.120 -1.859 -26.520 1.00 89.56 84 ASN A CA 1
ATOM 685 C C . ASN A 1 84 ? 18.270 -2.246 -25.304 1.00 89.56 84 ASN A C 1
ATOM 687 O O . ASN A 1 84 ? 18.033 -3.428 -25.065 1.00 89.56 84 ASN A O 1
ATOM 691 N N . LEU A 1 85 ? 17.766 -1.248 -24.572 1.00 88.00 85 LEU A N 1
ATOM 692 C CA . LEU A 1 85 ? 16.848 -1.453 -23.448 1.00 88.00 85 LEU A CA 1
ATOM 693 C C . LEU A 1 85 ? 15.396 -1.418 -23.917 1.00 88.00 85 LEU A C 1
ATOM 695 O O . LEU A 1 85 ? 14.974 -0.484 -24.600 1.00 88.00 85 LEU A O 1
ATOM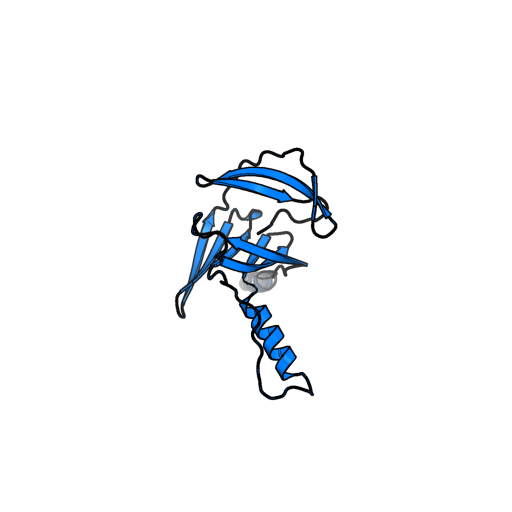 699 N N . THR A 1 86 ? 14.613 -2.405 -23.488 1.00 85.00 86 THR A N 1
ATOM 700 C CA . THR A 1 86 ? 13.171 -2.435 -23.742 1.00 85.00 86 THR A CA 1
ATOM 701 C C . THR A 1 86 ? 12.420 -2.047 -22.474 1.00 85.00 86 THR A C 1
ATOM 703 O O . THR A 1 86 ? 12.425 -2.784 -21.488 1.00 85.00 86 THR A O 1
ATOM 706 N N . LEU A 1 87 ? 11.747 -0.893 -22.506 1.00 82.62 87 LEU A N 1
ATOM 707 C CA . LEU A 1 87 ? 10.887 -0.411 -21.423 1.00 82.62 87 LEU A CA 1
ATOM 708 C C . LEU A 1 87 ? 9.423 -0.670 -21.786 1.00 82.62 87 LEU A C 1
ATOM 710 O O . LEU A 1 87 ? 8.861 -0.004 -22.654 1.00 82.62 87 LEU A O 1
ATOM 714 N N . THR A 1 88 ? 8.799 -1.649 -21.135 1.00 73.00 88 THR A N 1
ATOM 715 C CA . THR A 1 88 ? 7.423 -2.078 -21.447 1.00 73.00 88 THR A CA 1
ATOM 716 C C . THR A 1 88 ? 6.377 -1.514 -20.485 1.00 73.00 88 THR A C 1
ATOM 718 O O . THR A 1 88 ? 5.191 -1.466 -20.811 1.00 73.00 88 THR A O 1
ATOM 721 N N . THR A 1 89 ? 6.786 -1.054 -19.304 1.00 68.38 89 THR A N 1
ATOM 722 C CA . THR A 1 89 ? 5.877 -0.610 -18.243 1.00 68.38 89 THR A CA 1
ATOM 723 C C . THR A 1 89 ? 5.599 0.888 -18.297 1.00 68.38 89 THR A C 1
ATOM 725 O O . THR A 1 89 ? 6.461 1.707 -17.989 1.00 68.38 89 THR A O 1
ATOM 728 N N . ARG A 1 90 ? 4.348 1.249 -18.615 1.00 75.00 90 ARG A N 1
ATOM 729 C CA . ARG A 1 90 ? 3.784 2.566 -18.294 1.00 75.00 90 ARG A CA 1
ATOM 730 C C . ARG A 1 90 ? 3.186 2.505 -16.891 1.00 75.00 90 ARG A C 1
ATOM 732 O O . ARG A 1 90 ? 2.169 1.846 -16.683 1.00 75.00 90 ARG A O 1
ATOM 739 N N . SER A 1 91 ? 3.831 3.173 -15.946 1.00 84.25 91 SER A N 1
ATOM 740 C CA . SER A 1 91 ? 3.363 3.327 -14.569 1.00 84.25 91 SER A CA 1
ATOM 741 C C . SER A 1 91 ? 3.313 4.802 -14.195 1.00 84.25 91 SER A C 1
ATOM 743 O O . SER A 1 91 ? 4.089 5.608 -14.707 1.00 84.25 91 SER A O 1
ATOM 745 N N . SER A 1 92 ? 2.452 5.132 -13.247 1.00 86.62 92 SER A N 1
ATOM 746 C CA . SER A 1 92 ? 2.349 6.428 -12.590 1.00 86.62 92 SER A CA 1
ATOM 747 C C . SER A 1 92 ? 2.614 6.222 -11.094 1.00 86.62 92 SER A C 1
ATOM 749 O O . SER A 1 92 ? 1.655 6.150 -10.325 1.00 86.62 92 SER A O 1
ATOM 751 N N . PRO A 1 93 ? 3.893 6.050 -10.692 1.00 87.19 93 PRO A N 1
ATOM 752 C CA . PRO A 1 93 ? 4.264 5.765 -9.311 1.00 87.19 93 PRO A CA 1
ATOM 753 C C . PRO A 1 93 ? 3.731 6.827 -8.351 1.00 87.19 93 PRO A C 1
ATOM 755 O O . PRO A 1 93 ? 3.900 8.023 -8.600 1.00 87.19 93 PRO A O 1
ATOM 758 N N . SER A 1 94 ? 3.132 6.401 -7.241 1.00 85.69 94 SER A N 1
ATOM 759 C CA . SER A 1 94 ? 2.796 7.313 -6.144 1.00 85.69 94 SER A CA 1
ATOM 760 C C . SER A 1 94 ? 4.066 7.939 -5.559 1.00 85.69 94 SER A C 1
ATOM 762 O O . SER A 1 94 ? 5.020 7.234 -5.229 1.00 85.69 94 SER A O 1
ATOM 764 N N . SER A 1 95 ? 4.062 9.261 -5.368 1.00 86.44 95 SER A N 1
ATOM 765 C CA . SER A 1 95 ? 5.120 9.990 -4.651 1.00 86.44 95 SER A CA 1
ATOM 766 C C . SER A 1 95 ? 4.997 9.897 -3.125 1.00 86.44 95 SER A C 1
ATOM 768 O O . SER A 1 95 ? 5.906 10.329 -2.413 1.00 86.44 95 SER A O 1
ATOM 770 N N . SER A 1 96 ? 3.876 9.361 -2.633 1.00 91.88 96 SER A N 1
ATOM 771 C CA . SER A 1 96 ? 3.577 9.183 -1.212 1.00 91.88 96 SER A CA 1
ATOM 772 C C . SER A 1 96 ? 3.704 7.718 -0.808 1.00 91.88 96 SER A C 1
ATOM 774 O O . SER A 1 96 ? 3.223 6.818 -1.503 1.00 91.88 96 SER A O 1
ATOM 776 N N . SER A 1 97 ? 4.323 7.492 0.348 1.00 95.62 97 SER A N 1
ATOM 777 C CA . SER A 1 97 ? 4.350 6.217 1.071 1.00 95.62 97 SER A CA 1
ATOM 778 C C . SER A 1 97 ? 3.731 6.395 2.456 1.00 95.62 97 SER A C 1
ATOM 780 O O . SER A 1 97 ? 3.780 7.489 3.013 1.00 95.62 97 SER A O 1
ATOM 782 N N . TYR A 1 98 ? 3.195 5.329 3.045 1.00 96.50 98 TYR A N 1
ATOM 783 C CA . TYR A 1 98 ? 2.525 5.392 4.346 1.00 96.50 98 TYR A CA 1
ATOM 784 C C . TYR A 1 98 ? 3.115 4.367 5.307 1.00 96.50 98 TYR A C 1
ATOM 786 O O . TYR A 1 98 ? 3.210 3.188 4.979 1.00 96.50 98 TYR A O 1
ATOM 794 N N . LEU A 1 99 ? 3.487 4.815 6.504 1.00 95.81 99 LEU A N 1
ATOM 795 C CA . LEU A 1 99 ? 3.844 3.968 7.636 1.00 95.81 99 LEU A CA 1
ATOM 796 C C . LEU A 1 99 ? 2.685 3.975 8.639 1.00 95.81 99 LEU A C 1
ATOM 798 O O . LEU A 1 99 ? 2.337 5.025 9.182 1.00 95.81 99 LEU A O 1
ATOM 802 N N . ILE A 1 100 ? 2.101 2.813 8.903 1.00 95.38 100 ILE A N 1
ATOM 803 C CA . ILE A 1 100 ? 0.919 2.652 9.755 1.00 95.38 100 ILE A CA 1
ATOM 804 C C . ILE A 1 100 ? 1.321 1.890 11.018 1.00 95.38 100 ILE A C 1
ATOM 806 O O . ILE A 1 100 ? 1.885 0.806 10.925 1.00 95.38 100 ILE A O 1
ATOM 810 N N . ASN A 1 101 ? 1.044 2.463 12.193 1.00 93.50 101 ASN A N 1
ATOM 811 C CA . ASN A 1 101 ? 1.289 1.857 13.508 1.00 93.50 101 ASN A CA 1
ATOM 812 C C . ASN A 1 101 ? 0.055 2.071 14.406 1.00 93.50 101 ASN A C 1
ATOM 814 O O . ASN A 1 101 ? 0.013 3.044 15.172 1.00 93.50 101 ASN A O 1
ATOM 818 N N . PRO A 1 102 ? -0.976 1.217 14.307 1.00 89.69 102 PRO A N 1
ATOM 819 C CA . PRO A 1 102 ? -2.243 1.441 15.002 1.00 89.69 102 PRO A CA 1
ATOM 820 C C . PRO A 1 102 ? -2.132 1.304 16.520 1.00 89.69 102 PRO A C 1
ATOM 822 O O . PRO A 1 102 ? -2.765 2.079 17.229 1.00 89.69 102 PRO A O 1
ATOM 825 N N . ASP A 1 103 ? -1.239 0.443 17.019 1.00 90.19 103 ASP A N 1
ATOM 826 C CA . ASP A 1 103 ? -0.938 0.314 18.457 1.00 90.19 103 ASP A CA 1
ATOM 827 C C . ASP A 1 103 ? -0.426 1.627 19.072 1.00 90.19 103 ASP A C 1
ATOM 829 O O . ASP A 1 103 ? -0.617 1.902 20.254 1.00 90.19 103 ASP A O 1
ATOM 833 N N . GLN A 1 104 ? 0.221 2.464 18.255 1.00 92.19 104 GLN A N 1
ATOM 834 C CA . GLN A 1 104 ? 0.693 3.796 18.640 1.00 92.19 104 GLN A CA 1
ATOM 835 C C . GLN A 1 104 ? -0.297 4.906 18.264 1.00 92.19 104 GLN A C 1
ATOM 837 O O . GLN A 1 104 ? 0.037 6.083 18.396 1.00 92.19 104 GLN A O 1
ATOM 842 N N . ASN A 1 105 ? -1.479 4.551 17.747 1.00 94.19 105 ASN A N 1
ATOM 843 C CA . ASN A 1 105 ? -2.446 5.462 17.142 1.00 94.19 105 ASN A CA 1
ATOM 844 C C . ASN A 1 105 ? -1.790 6.424 16.132 1.00 94.19 105 ASN A C 1
ATOM 846 O O . ASN A 1 105 ? -2.040 7.629 16.151 1.00 94.19 105 ASN A O 1
ATOM 850 N N . LYS A 1 106 ? -0.892 5.912 15.279 1.00 95.50 106 LYS A N 1
ATOM 851 C CA . LYS A 1 106 ? -0.032 6.743 14.429 1.00 95.50 106 LYS A CA 1
ATOM 852 C C . LYS A 1 106 ? -0.054 6.298 12.973 1.00 95.50 106 LYS A C 1
ATOM 854 O O . LYS A 1 106 ? 0.219 5.139 12.664 1.00 95.50 106 LYS A O 1
ATOM 859 N N . ILE A 1 107 ? -0.270 7.252 12.074 1.00 96.38 107 ILE A N 1
ATOM 860 C CA . ILE A 1 107 ? 0.023 7.119 10.648 1.00 96.38 107 ILE A CA 1
ATOM 861 C C . ILE A 1 107 ? 1.001 8.215 10.228 1.00 96.38 107 ILE A C 1
ATOM 863 O O . ILE A 1 107 ? 0.844 9.382 10.589 1.00 96.38 107 ILE A O 1
ATOM 867 N N . THR A 1 108 ? 2.023 7.833 9.473 1.00 97.19 108 THR A N 1
ATOM 868 C CA . THR A 1 108 ? 3.044 8.744 8.961 1.00 97.19 108 THR A CA 1
ATOM 869 C C . THR A 1 108 ? 3.071 8.657 7.444 1.00 97.19 108 THR A C 1
ATOM 871 O O . THR A 1 108 ? 3.396 7.613 6.884 1.00 97.19 108 THR A O 1
ATOM 874 N N . GLU A 1 109 ? 2.735 9.755 6.779 1.00 97.19 109 GLU A N 1
ATOM 875 C CA . GLU A 1 109 ? 2.900 9.906 5.339 1.00 97.19 109 GLU A CA 1
ATOM 876 C C . GLU A 1 109 ? 4.314 10.409 5.041 1.00 97.19 109 GLU A C 1
ATOM 878 O O . GLU A 1 109 ? 4.771 11.387 5.632 1.00 97.19 109 GLU A O 1
ATOM 883 N N . VAL A 1 110 ? 5.004 9.740 4.125 1.00 96.19 110 VAL A N 1
ATOM 884 C CA . VAL A 1 110 ? 6.316 10.138 3.619 1.00 96.19 110 VAL A CA 1
ATOM 885 C C . VAL A 1 110 ? 6.143 10.568 2.173 1.00 96.19 110 VAL A C 1
ATOM 887 O O . VAL A 1 110 ? 5.799 9.746 1.323 1.00 96.19 110 VAL A O 1
ATOM 890 N N . ILE A 1 111 ? 6.387 11.845 1.900 1.00 94.25 111 ILE A N 1
ATOM 891 C CA . ILE A 1 111 ? 6.276 12.437 0.565 1.00 94.25 111 ILE A CA 1
ATOM 892 C C . ILE A 1 111 ? 7.635 12.935 0.099 1.00 94.25 111 ILE A C 1
ATOM 894 O O . ILE A 1 111 ? 8.440 13.420 0.894 1.00 94.25 111 ILE A O 1
ATOM 898 N N . SER A 1 112 ? 7.881 12.831 -1.202 1.00 88.31 112 SER A N 1
ATOM 899 C CA . SER A 1 112 ? 9.074 13.400 -1.831 1.00 88.31 112 SER A CA 1
ATOM 900 C C . SER A 1 112 ? 8.665 14.538 -2.753 1.00 88.31 112 SER A C 1
ATOM 902 O O . SER A 1 112 ? 7.829 14.347 -3.636 1.00 88.31 112 SER A O 1
ATOM 904 N N . VAL A 1 113 ? 9.245 15.716 -2.541 1.00 86.38 113 VAL A N 1
ATOM 905 C CA . VAL A 1 113 ? 9.016 16.907 -3.360 1.00 86.38 113 VAL A CA 1
ATOM 906 C C . VAL A 1 113 ? 10.379 17.398 -3.829 1.00 86.38 113 VAL A C 1
ATOM 908 O O . VAL A 1 113 ? 11.193 17.848 -3.029 1.00 86.38 113 VAL A O 1
ATOM 911 N N . ALA A 1 114 ? 10.636 17.287 -5.134 1.00 86.62 114 ALA A N 1
ATOM 912 C CA . ALA A 1 114 ? 11.970 17.470 -5.706 1.00 86.62 114 ALA A CA 1
ATOM 913 C C . ALA A 1 114 ? 13.016 16.571 -5.008 1.00 86.62 114 ALA A C 1
ATOM 915 O O . ALA A 1 114 ? 12.858 15.351 -5.008 1.00 86.62 114 ALA A O 1
ATOM 916 N N . SER A 1 115 ? 14.077 17.151 -4.445 1.00 87.50 115 SER A N 1
ATOM 917 C CA . SER A 1 115 ? 15.114 16.438 -3.685 1.00 87.50 115 SER A CA 1
ATOM 918 C C . SER A 1 115 ? 14.776 16.242 -2.209 1.00 87.50 115 SER A C 1
ATOM 920 O O . SER A 1 115 ? 15.509 15.546 -1.509 1.00 87.50 115 SER A O 1
ATOM 922 N N . ASP A 1 116 ? 13.705 16.871 -1.729 1.00 90.38 116 ASP A N 1
ATOM 923 C CA . ASP A 1 116 ? 13.397 16.931 -0.310 1.00 90.38 116 ASP A CA 1
ATOM 924 C C . ASP A 1 116 ? 12.377 15.857 0.067 1.00 90.38 116 ASP A C 1
ATOM 926 O O . ASP A 1 116 ? 11.427 15.566 -0.667 1.00 90.38 116 ASP A O 1
ATOM 930 N N . HIS A 1 117 ? 12.565 15.282 1.252 1.00 89.50 117 HIS A N 1
ATOM 931 C CA . HIS A 1 117 ? 11.670 14.283 1.821 1.00 89.50 117 HIS A CA 1
ATOM 932 C C . HIS A 1 117 ? 11.001 14.845 3.070 1.00 89.50 117 HIS A C 1
ATOM 934 O O . HIS A 1 117 ? 11.672 15.270 4.011 1.00 89.50 117 HIS A O 1
ATOM 940 N N . PHE A 1 118 ? 9.673 14.799 3.097 1.00 94.94 118 PHE A N 1
ATOM 941 C CA . PHE A 1 118 ? 8.874 15.240 4.233 1.00 94.94 118 PHE A CA 1
ATOM 942 C C . PHE A 1 118 ? 8.166 14.051 4.867 1.00 94.94 118 PHE A C 1
ATOM 944 O O . PHE A 1 118 ? 7.757 13.111 4.186 1.00 94.94 118 PHE A O 1
ATOM 951 N N . SER A 1 119 ? 8.011 14.116 6.187 1.00 96.50 119 SER A N 1
ATOM 952 C CA . SER A 1 119 ? 7.292 13.128 6.981 1.00 96.50 119 SER A CA 1
ATOM 953 C C . SER A 1 119 ? 6.204 13.835 7.776 1.00 96.50 119 SER A C 1
ATOM 955 O O . SER A 1 119 ? 6.491 14.710 8.594 1.00 96.50 119 SER A O 1
ATOM 957 N N . ILE A 1 120 ? 4.953 13.477 7.513 1.00 96.94 120 ILE A N 1
ATOM 958 C CA . ILE A 1 120 ? 3.773 14.089 8.116 1.00 96.94 120 ILE A CA 1
ATOM 959 C C . ILE A 1 120 ? 3.103 13.025 8.973 1.00 96.94 120 ILE A C 1
ATOM 961 O O . ILE A 1 120 ? 2.566 12.042 8.468 1.00 96.94 120 ILE A O 1
ATOM 965 N N . THR A 1 121 ? 3.159 13.205 10.290 1.00 97.75 121 THR A N 1
ATOM 966 C CA . THR A 1 121 ? 2.561 12.269 11.245 1.00 97.75 121 THR A CA 1
ATOM 967 C C . THR A 1 121 ? 1.218 12.789 11.734 1.00 97.75 121 THR A C 1
ATOM 969 O O . THR A 1 121 ? 1.094 13.953 12.106 1.00 97.75 121 THR A O 1
ATOM 972 N N . SER A 1 122 ? 0.222 11.911 11.763 1.00 97.12 122 SER A N 1
ATOM 973 C CA . SER A 1 122 ? -1.118 12.199 12.269 1.00 97.12 122 SER A CA 1
ATOM 974 C C . SER A 1 122 ? -1.686 10.996 13.034 1.00 97.12 122 SER A C 1
ATOM 976 O O . SER A 1 122 ? -1.128 9.895 12.946 1.00 97.12 122 SER A O 1
ATOM 978 N N . PRO A 1 123 ? -2.764 11.185 13.816 1.00 97.19 123 PRO A N 1
ATOM 979 C CA . PRO A 1 123 ? -3.450 10.078 14.469 1.00 97.19 123 PRO A CA 1
ATOM 980 C C . PRO A 1 123 ? -3.960 9.047 13.455 1.00 97.19 123 PRO A C 1
ATOM 982 O O . PRO A 1 123 ? -4.444 9.423 12.384 1.00 97.19 123 PRO A O 1
ATOM 985 N N . TYR A 1 124 ? -3.869 7.758 13.788 1.00 94.00 124 TYR A N 1
ATOM 986 C CA . TYR A 1 124 ? -4.433 6.705 12.944 1.00 94.00 124 TYR A CA 1
ATOM 987 C C . TYR A 1 124 ? -5.967 6.837 12.928 1.00 94.00 124 TYR A C 1
ATOM 989 O O . TYR A 1 124 ? -6.591 6.848 13.989 1.00 94.00 124 TYR A O 1
ATOM 997 N N . PRO A 1 125 ? -6.599 6.998 11.754 1.00 92.00 125 PRO A N 1
ATOM 998 C CA . PRO A 1 125 ? -8.035 7.224 11.696 1.00 92.00 125 PRO A CA 1
ATOM 999 C C . PRO A 1 125 ? -8.804 5.943 12.023 1.00 92.00 125 PRO A C 1
ATOM 1001 O O . PRO A 1 125 ? -8.531 4.894 11.447 1.00 92.00 125 PRO A O 1
ATOM 1004 N N . THR A 1 126 ? -9.823 6.055 12.870 1.00 91.31 126 THR A N 1
ATOM 1005 C CA . THR A 1 126 ? -10.827 5.000 13.044 1.00 91.31 126 THR A CA 1
ATOM 1006 C C . THR A 1 126 ? -11.841 5.065 11.905 1.00 91.31 126 THR A C 1
ATOM 1008 O O . THR A 1 126 ? -12.318 6.149 11.557 1.00 91.31 126 THR A O 1
ATOM 1011 N N . GLN A 1 127 ? -12.188 3.916 11.331 1.00 93.12 127 GLN A N 1
ATOM 1012 C CA . GLN A 1 127 ? -13.296 3.784 10.389 1.00 93.12 127 GLN A CA 1
ATOM 1013 C C . GLN A 1 127 ? -14.304 2.756 10.901 1.00 93.12 127 GLN A C 1
ATOM 1015 O O . GLN A 1 127 ? -13.927 1.663 11.325 1.00 93.12 127 GLN A O 1
ATOM 1020 N N . ASP A 1 128 ? -15.586 3.094 10.798 1.00 95.62 128 ASP A N 1
ATOM 1021 C CA . ASP A 1 128 ? -16.682 2.190 11.136 1.00 95.62 128 ASP A CA 1
ATOM 1022 C C . ASP A 1 128 ? -16.961 1.262 9.947 1.00 95.62 128 ASP A C 1
ATOM 1024 O O . ASP A 1 128 ? -17.627 1.635 8.976 1.00 95.62 128 ASP A O 1
ATOM 1028 N N . TRP A 1 129 ? -16.392 0.057 10.001 1.00 96.38 129 TRP A N 1
ATOM 1029 C CA . TRP A 1 129 ? -16.563 -0.969 8.974 1.00 96.38 129 TRP A CA 1
ATOM 1030 C C . TRP A 1 129 ? -17.806 -1.825 9.233 1.00 96.38 129 TRP A C 1
ATOM 1032 O O . TRP A 1 129 ? -17.941 -2.466 10.272 1.00 96.38 129 TRP A O 1
ATOM 1042 N N . GLU A 1 130 ? -18.686 -1.898 8.239 1.00 98.12 130 GLU A N 1
ATOM 1043 C CA . GLU A 1 130 ? -19.803 -2.836 8.171 1.00 98.12 130 GLU A CA 1
ATOM 1044 C C . GLU A 1 130 ? -19.349 -4.095 7.422 1.00 98.12 130 GLU A C 1
ATOM 1046 O O . GLU A 1 130 ? -19.032 -4.026 6.231 1.00 98.12 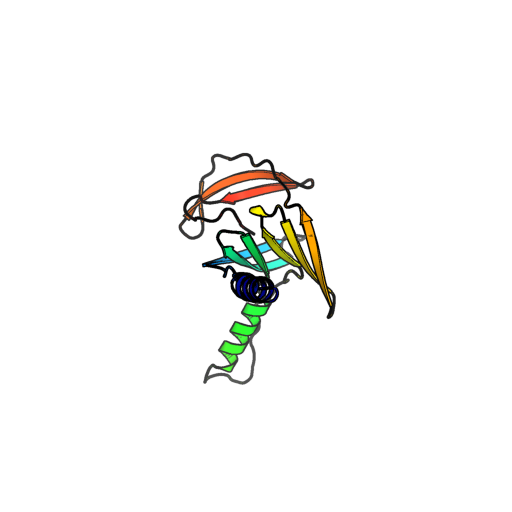130 GLU A O 1
ATOM 1051 N N . ILE A 1 131 ? -19.304 -5.245 8.101 1.00 98.00 131 ILE A N 1
ATOM 1052 C CA . ILE A 1 131 ? -18.995 -6.525 7.452 1.00 98.00 131 ILE A CA 1
ATOM 1053 C C . ILE A 1 131 ? -20.174 -6.943 6.576 1.00 98.00 131 ILE A C 1
ATOM 1055 O O . ILE A 1 131 ? -21.314 -6.996 7.035 1.00 98.00 131 ILE A O 1
ATOM 1059 N N . LEU A 1 132 ? -19.885 -7.250 5.316 1.00 98.19 132 LEU A N 1
ATOM 1060 C CA . LEU A 1 132 ? -20.861 -7.692 4.330 1.00 98.19 132 LEU A CA 1
ATOM 1061 C C . LEU A 1 132 ? -20.756 -9.215 4.116 1.00 98.19 132 LEU A C 1
ATOM 1063 O O . LEU A 1 132 ? -19.882 -9.887 4.662 1.00 98.19 132 LEU A O 1
ATOM 1067 N N . GLY A 1 133 ? -21.703 -9.781 3.365 1.00 97.50 133 GLY A N 1
ATOM 1068 C CA . GLY A 1 133 ? -21.838 -11.232 3.196 1.00 97.50 133 GLY A CA 1
ATOM 1069 C C . GLY A 1 133 ? -21.108 -11.832 1.992 1.00 97.50 133 GLY A C 1
ATOM 1070 O O . GLY A 1 133 ? -21.095 -13.060 1.862 1.00 97.50 133 GLY A O 1
ATOM 1071 N N . ASP A 1 134 ? -20.530 -11.015 1.106 1.00 98.31 134 ASP A N 1
ATOM 1072 C CA . ASP A 1 134 ? -19.942 -11.525 -0.131 1.00 98.31 134 ASP A CA 1
ATOM 1073 C C . ASP A 1 134 ? -18.588 -12.172 0.147 1.00 98.31 134 ASP A C 1
ATOM 1075 O O . ASP A 1 134 ? -17.778 -11.684 0.939 1.00 98.31 134 ASP A O 1
ATOM 1079 N N . ARG A 1 135 ? -18.326 -13.279 -0.550 1.00 98.06 135 ARG A N 1
ATOM 1080 C CA . ARG A 1 135 ? -17.087 -14.048 -0.429 1.00 98.06 135 ARG A CA 1
ATOM 1081 C C . ARG A 1 135 ? -16.473 -14.296 -1.794 1.00 98.06 135 ARG A C 1
ATOM 1083 O O . ARG A 1 135 ? -17.196 -14.526 -2.762 1.00 98.06 135 ARG A O 1
ATOM 1090 N N . LYS A 1 136 ? -15.144 -14.271 -1.868 1.00 97.94 136 LYS A N 1
ATOM 1091 C CA . LYS A 1 136 ? -14.387 -14.698 -3.052 1.00 97.94 136 LYS A CA 1
ATOM 1092 C C . LYS A 1 136 ? -12.964 -15.089 -2.675 1.00 97.94 136 LYS A C 1
ATOM 1094 O O . LYS A 1 136 ? -12.465 -14.670 -1.635 1.00 97.94 136 LYS A O 1
ATOM 1099 N N . GLU A 1 137 ? -12.310 -15.835 -3.552 1.00 97.88 137 GLU A N 1
ATOM 1100 C CA . GLU A 1 137 ? -10.893 -16.154 -3.413 1.00 97.88 137 GLU A CA 1
ATOM 1101 C C . GLU A 1 137 ? -10.028 -15.028 -4.005 1.00 97.88 137 GLU A C 1
ATOM 1103 O O . GLU A 1 137 ? -10.280 -14.561 -5.120 1.00 97.88 137 GLU A O 1
ATOM 1108 N N . ILE A 1 138 ? -9.020 -14.565 -3.261 1.00 96.31 138 ILE A N 1
ATOM 1109 C CA . ILE A 1 138 ? -8.024 -13.592 -3.736 1.00 96.31 138 ILE A CA 1
ATOM 1110 C C . ILE A 1 138 ? -6.640 -14.096 -3.346 1.00 96.31 138 ILE A C 1
ATOM 1112 O O . ILE A 1 138 ? -6.351 -14.279 -2.168 1.00 96.31 138 ILE A O 1
ATOM 1116 N N . GLY A 1 139 ? -5.770 -14.318 -4.335 1.00 93.19 139 GLY A N 1
ATOM 1117 C CA . GLY A 1 139 ? -4.402 -14.783 -4.082 1.00 93.19 139 GLY A CA 1
ATOM 1118 C C . GLY A 1 139 ? -4.323 -16.134 -3.358 1.00 93.19 139 GLY A C 1
ATOM 1119 O O . GLY A 1 139 ? -3.343 -16.369 -2.659 1.00 93.19 139 GLY A O 1
ATOM 1120 N N . GLY A 1 140 ? -5.346 -16.987 -3.498 1.00 96.38 140 GLY A N 1
ATOM 1121 C CA . GLY A 1 140 ? -5.449 -18.286 -2.824 1.00 96.38 140 GLY A CA 1
ATOM 1122 C C . GLY A 1 140 ? -6.072 -18.255 -1.423 1.00 96.38 140 GLY A C 1
ATOM 1123 O O . GLY A 1 140 ? -6.150 -19.302 -0.792 1.00 96.38 140 GLY A O 1
ATOM 1124 N N . TYR A 1 141 ? -6.519 -17.092 -0.934 1.00 97.12 141 TYR A N 1
ATOM 1125 C CA . TYR A 1 141 ? -7.147 -16.948 0.385 1.00 97.12 141 TYR A CA 1
ATOM 1126 C C . TYR A 1 141 ? -8.643 -16.689 0.262 1.00 97.12 141 TYR A C 1
ATOM 1128 O O . TYR A 1 141 ? -9.078 -15.951 -0.630 1.00 97.12 141 TYR A O 1
ATOM 1136 N N . ASN A 1 142 ? -9.433 -17.215 1.201 1.00 98.12 142 ASN A N 1
ATOM 1137 C CA . ASN A 1 142 ? -10.843 -16.861 1.288 1.00 98.12 142 ASN A CA 1
ATOM 1138 C C . ASN A 1 142 ? -10.969 -15.450 1.860 1.00 98.12 142 ASN A C 1
ATOM 1140 O O . ASN A 1 142 ? -10.525 -15.160 2.977 1.00 98.12 142 ASN A O 1
ATOM 1144 N N . CYS A 1 143 ? -11.595 -14.566 1.091 1.00 98.06 143 CYS A N 1
ATOM 1145 C CA . CYS A 1 143 ? -11.837 -13.189 1.481 1.00 98.06 143 CYS A CA 1
ATOM 1146 C C . CYS A 1 143 ? -13.330 -12.910 1.634 1.00 98.06 143 CYS A C 1
ATOM 1148 O O . CYS A 1 143 ? -14.154 -13.440 0.885 1.00 98.06 143 CYS A O 1
ATOM 1150 N N . GLN A 1 144 ? -13.657 -12.009 2.557 1.00 98.12 144 GLN A N 1
ATOM 1151 C CA . GLN A 1 144 ? -14.978 -11.404 2.706 1.00 98.12 144 GLN A CA 1
ATOM 1152 C C . GLN A 1 144 ? -14.891 -9.888 2.530 1.00 98.12 144 GLN A C 1
ATOM 1154 O O . GLN A 1 144 ? -13.821 -9.299 2.717 1.00 98.12 144 GLN A O 1
ATOM 1159 N N . ASN A 1 145 ? -15.990 -9.253 2.131 1.00 98.31 145 ASN A N 1
ATOM 1160 C CA . ASN A 1 145 ? -16.024 -7.807 1.959 1.00 98.31 145 ASN A CA 1
ATOM 1161 C C . ASN A 1 145 ? -16.532 -7.062 3.203 1.00 98.31 145 ASN A C 1
ATOM 1163 O O . ASN A 1 145 ? -17.309 -7.571 4.006 1.00 98.31 145 ASN A O 1
ATOM 1167 N N . ALA A 1 146 ? -16.095 -5.816 3.341 1.00 98.06 146 ALA A N 1
ATOM 1168 C CA . ALA A 1 146 ? -16.633 -4.844 4.281 1.00 98.06 146 ALA A CA 1
ATOM 1169 C C . ALA A 1 146 ? -16.787 -3.486 3.600 1.00 98.06 146 ALA A C 1
ATOM 1171 O O . ALA A 1 146 ? -16.088 -3.177 2.631 1.00 98.06 146 ALA A O 1
ATOM 1172 N N . LYS A 1 147 ? -17.695 -2.667 4.124 1.00 98.38 147 LYS A N 1
ATOM 1173 C CA . LYS A 1 147 ? -17.998 -1.326 3.629 1.00 98.38 147 LYS A CA 1
ATOM 1174 C C . LYS A 1 147 ? -17.761 -0.294 4.721 1.00 98.38 147 LYS A C 1
ATOM 1176 O O . LYS A 1 147 ? -18.195 -0.491 5.847 1.00 98.38 147 LYS A O 1
ATOM 1181 N N . ALA A 1 148 ? -17.142 0.827 4.374 1.00 97.75 148 ALA A N 1
ATOM 1182 C CA . ALA A 1 148 ? -17.046 1.990 5.252 1.00 97.75 148 ALA A CA 1
ATOM 1183 C C . ALA A 1 148 ? -17.235 3.278 4.450 1.00 97.75 148 ALA A C 1
ATOM 1185 O O . ALA A 1 148 ? -16.871 3.352 3.273 1.00 97.75 148 ALA A O 1
ATOM 1186 N N . THR A 1 149 ? -17.784 4.308 5.092 1.00 97.75 149 THR A N 1
ATOM 1187 C CA . THR A 1 149 ? -17.794 5.666 4.536 1.00 97.75 149 THR A CA 1
ATOM 1188 C C . THR A 1 149 ? -16.740 6.491 5.250 1.00 97.75 149 THR A C 1
ATOM 1190 O O . THR A 1 149 ? -16.800 6.675 6.460 1.00 97.75 149 THR A O 1
ATOM 1193 N N . PHE A 1 150 ? -15.764 6.993 4.503 1.00 95.62 150 PHE A N 1
ATOM 1194 C CA . PHE A 1 150 ? -14.629 7.726 5.047 1.00 95.62 150 PHE A CA 1
ATOM 1195 C C . PHE A 1 150 ? -14.298 8.916 4.146 1.00 95.62 150 PHE A C 1
ATOM 1197 O O . PHE A 1 150 ? -14.281 8.789 2.925 1.00 95.62 150 PHE A O 1
ATOM 1204 N N . LYS A 1 151 ? -14.074 10.099 4.735 1.00 94.25 151 LYS A N 1
ATOM 1205 C CA . LYS A 1 151 ? -13.739 11.344 4.006 1.00 94.25 151 LYS A CA 1
ATOM 1206 C C . LYS A 1 151 ? -14.629 11.611 2.770 1.00 94.25 151 LYS A C 1
ATOM 1208 O O . LYS A 1 151 ? -14.145 12.019 1.717 1.00 94.25 151 LYS A O 1
ATOM 1213 N N . GLY A 1 152 ? -15.935 11.361 2.896 1.00 95.06 152 GLY A N 1
ATOM 1214 C CA . GLY A 1 152 ? -16.918 11.613 1.834 1.00 95.06 152 GLY A CA 1
ATOM 1215 C C . GLY A 1 152 ? -16.949 10.577 0.703 1.00 95.06 152 GLY A C 1
ATOM 1216 O O . GLY A 1 152 ? -17.570 10.830 -0.325 1.00 95.06 152 GLY A O 1
ATOM 1217 N N . ARG A 1 153 ? -16.294 9.421 0.863 1.00 95.81 153 ARG A N 1
ATOM 1218 C CA . ARG A 1 153 ? -16.316 8.316 -0.106 1.00 95.81 153 ARG A CA 1
ATOM 1219 C C . ARG A 1 153 ? -16.723 7.011 0.563 1.00 95.81 153 ARG A C 1
ATOM 1221 O O . ARG A 1 153 ? -16.407 6.786 1.729 1.00 95.81 153 ARG A O 1
ATOM 1228 N N . THR A 1 154 ? -17.390 6.142 -0.189 1.00 97.31 154 THR A N 1
ATOM 1229 C CA . THR A 1 154 ? -17.682 4.768 0.233 1.00 97.31 154 THR A CA 1
ATOM 1230 C C . THR A 1 154 ? -16.606 3.838 -0.307 1.00 97.31 154 THR A C 1
ATOM 1232 O O . THR A 1 154 ? -16.349 3.808 -1.510 1.00 97.31 154 THR A O 1
ATOM 1235 N N . TYR A 1 155 ? -15.991 3.077 0.588 1.00 97.12 155 TYR A N 1
ATOM 1236 C CA . TYR A 1 155 ? -14.957 2.100 0.281 1.00 97.12 155 TYR A CA 1
ATOM 1237 C C . TYR A 1 155 ? -15.502 0.693 0.490 1.00 97.12 155 TYR A C 1
ATOM 1239 O O . TYR A 1 155 ? -16.227 0.447 1.453 1.00 97.12 155 TYR A O 1
ATOM 1247 N N . ILE A 1 156 ? -15.119 -0.223 -0.401 1.00 97.88 156 ILE A N 1
ATOM 1248 C CA . ILE A 1 156 ? -15.289 -1.664 -0.217 1.00 97.88 156 ILE A CA 1
ATOM 1249 C C . ILE A 1 156 ? -13.900 -2.268 -0.060 1.00 97.88 156 ILE A C 1
ATOM 1251 O O . ILE A 1 156 ? -13.093 -2.204 -0.988 1.00 97.88 156 ILE A O 1
ATOM 1255 N N . ALA A 1 157 ? -13.632 -2.853 1.101 1.00 96.94 157 ALA A N 1
ATOM 1256 C CA . ALA A 1 157 ? -12.413 -3.604 1.360 1.00 96.94 157 ALA A CA 1
ATOM 1257 C C . ALA A 1 157 ? -12.710 -5.100 1.269 1.00 96.94 157 ALA A C 1
ATOM 1259 O O . ALA A 1 157 ? -13.735 -5.557 1.767 1.00 96.94 157 ALA A O 1
ATOM 1260 N N . TRP A 1 158 ? -11.810 -5.858 0.646 1.00 97.50 158 TRP A N 1
ATOM 1261 C CA . TRP A 1 158 ? -11.811 -7.318 0.702 1.00 97.50 158 TRP A CA 1
ATOM 1262 C C . TRP A 1 158 ? -10.680 -7.759 1.621 1.00 97.50 158 TRP A C 1
ATOM 1264 O O . TRP A 1 158 ? -9.538 -7.361 1.404 1.00 97.50 158 TRP A O 1
ATOM 1274 N N . PHE A 1 159 ? -10.992 -8.563 2.633 1.00 96.69 159 PHE A N 1
ATOM 1275 C CA . PHE A 1 159 ? -10.030 -8.988 3.647 1.00 96.69 159 PHE A CA 1
ATOM 1276 C C . PHE A 1 159 ? -10.163 -10.477 3.954 1.00 96.69 159 PHE A C 1
ATOM 1278 O O . PHE A 1 159 ? -11.215 -11.075 3.732 1.00 96.69 159 PHE A O 1
ATOM 1285 N N . THR A 1 160 ? -9.094 -11.070 4.477 1.00 96.69 160 THR A N 1
ATOM 1286 C CA . THR A 1 160 ? -9.063 -12.457 4.949 1.00 96.69 160 THR A CA 1
ATOM 1287 C C . THR A 1 160 ? -8.676 -12.498 6.422 1.00 96.69 160 THR A C 1
ATOM 1289 O O . THR A 1 160 ? -7.929 -11.643 6.892 1.00 96.69 160 THR A O 1
ATOM 1292 N N . THR A 1 161 ? -9.179 -13.493 7.149 1.00 95.25 161 THR A N 1
ATOM 1293 C CA . THR A 1 161 ? -8.777 -13.794 8.532 1.00 95.25 161 THR A CA 1
ATOM 1294 C C . THR A 1 161 ? -7.747 -14.923 8.604 1.00 95.25 161 THR A C 1
ATOM 1296 O O . THR A 1 161 ? -7.358 -15.325 9.694 1.00 95.25 161 THR A O 1
ATOM 1299 N N . GLU A 1 162 ? -7.331 -15.470 7.457 1.00 96.25 162 GLU A N 1
ATOM 1300 C CA . GLU A 1 162 ? -6.350 -16.561 7.375 1.00 96.25 162 GLU A CA 1
ATOM 1301 C C . GLU A 1 162 ? -4.910 -16.075 7.602 1.00 96.25 162 GLU A C 1
ATOM 1303 O O . GLU A 1 162 ? -4.028 -16.864 7.936 1.00 96.25 162 GLU A O 1
ATOM 1308 N N . LEU A 1 163 ? -4.669 -14.769 7.444 1.00 93.19 163 LEU A N 1
ATOM 1309 C CA . LEU A 1 163 ? -3.369 -14.143 7.655 1.00 93.19 163 LEU A CA 1
ATOM 1310 C C . LEU A 1 163 ? -3.346 -13.364 8.981 1.00 93.19 163 LEU A C 1
ATOM 1312 O O . LEU A 1 163 ? -4.301 -12.644 9.276 1.00 93.19 163 LEU A O 1
ATOM 1316 N N . PRO A 1 164 ? -2.250 -13.431 9.762 1.00 92.38 164 PRO A N 1
ATOM 1317 C CA . PRO A 1 164 ? -2.137 -12.769 11.062 1.00 92.38 164 PRO A CA 1
ATOM 1318 C C . PRO A 1 164 ? -1.747 -11.286 10.913 1.00 92.38 164 PRO A C 1
ATOM 1320 O O . PRO A 1 164 ? -0.821 -10.812 11.572 1.00 92.38 164 PRO A O 1
ATOM 1323 N N . PHE A 1 165 ? -2.410 -10.570 10.002 1.00 91.56 165 PHE A N 1
ATOM 1324 C CA . PHE A 1 165 ? -2.189 -9.150 9.733 1.00 91.56 165 PHE A CA 1
ATOM 1325 C C . PHE A 1 165 ? -3.533 -8.438 9.598 1.00 91.56 165 PHE A C 1
ATOM 1327 O O . PHE A 1 165 ? -4.417 -8.894 8.881 1.00 91.56 165 PHE A O 1
ATOM 1334 N N . SER A 1 166 ? -3.666 -7.289 10.251 1.00 87.94 166 SER A N 1
ATOM 1335 C CA . SER A 1 166 ? -4.868 -6.444 10.214 1.00 87.94 166 SER A CA 1
ATOM 1336 C C . SER A 1 166 ? -4.730 -5.250 9.262 1.00 87.94 166 SER A C 1
ATOM 1338 O O . SER A 1 166 ? -5.544 -4.329 9.298 1.00 87.94 166 SER A O 1
ATOM 1340 N N . TYR A 1 167 ? -3.698 -5.248 8.412 1.00 88.38 167 TYR A N 1
ATOM 1341 C CA . TYR A 1 167 ? -3.332 -4.109 7.571 1.00 88.38 167 TYR A CA 1
ATOM 1342 C C . TYR A 1 167 ? -3.342 -4.480 6.089 1.00 88.38 167 TYR A C 1
ATOM 1344 O O . TYR A 1 167 ? -2.992 -5.595 5.701 1.00 88.38 167 TYR A O 1
ATOM 1352 N N . GLY A 1 168 ? -3.696 -3.502 5.263 1.00 89.62 168 GLY A N 1
ATOM 1353 C CA . GLY A 1 168 ? -3.723 -3.596 3.809 1.00 89.62 168 GLY A CA 1
ATOM 1354 C C . GLY A 1 168 ? -3.214 -2.306 3.161 1.00 89.62 168 GLY A C 1
ATOM 1355 O O . GLY A 1 168 ? -2.651 -1.460 3.864 1.00 89.62 168 GLY A O 1
ATOM 1356 N N . PRO A 1 169 ? -3.350 -2.190 1.831 1.00 89.88 169 PRO A N 1
ATOM 1357 C CA . PRO A 1 169 ? -3.037 -0.972 1.095 1.00 89.88 169 PRO A CA 1
ATOM 1358 C C . PRO A 1 169 ? -4.012 0.173 1.400 1.00 89.88 169 PRO A C 1
ATOM 1360 O O . PRO A 1 169 ? -5.164 -0.107 1.808 1.00 89.88 169 PRO A O 1
#

Nearest PDB structures (foldseek):
  5cj4-assembly1_A  TM=2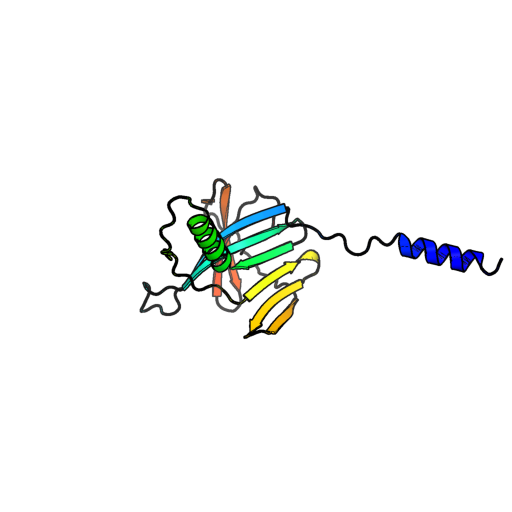.599E-01  e=8.098E-01  Homo sapiens
  2qmi-assembly1_C  TM=1.683E-01  e=4.015E+00  Pyrococcus abyssi

Secondary structure (DSSP, 8-state):
--SHHHHHHHHHGGG----------EEEEEEEEE-S-TT-TTS-EEEEEEEEE-SS-EEEEE-HHHHHHHHHHHHHH-TT--S-----------SEEEEEEGGGTEEEEEEEETTEEEEEEEEPPP---EEEEEEEEETTEEEEEEEEEETTEEEEEEE-SSSS-----

Radius of gyration: 22.45 Å; Cα contacts (8 Å, |Δi|>4): 258; chains: 1; bounding box: 53×36×77 Å

Mean predicted aligned error: 8.41 Å

pLDDT: mean 88.29, std 12.33, range [55.03, 98.38]

Solvent-accessible surface area (backbone atoms only — not comparable to full-atom values): 10328 Å² total; per-residue (Å²): 134,80,60,61,61,59,56,52,54,60,55,57,62,71,67,57,80,74,74,83,80,80,64,67,78,45,73,50,78,44,81,48,76,45,66,84,42,87,91,43,65,90,64,47,46,31,25,39,29,35,34,35,30,40,89,65,35,37,40,36,36,55,36,39,70,57,50,51,51,52,51,52,50,54,50,71,70,36,93,82,55,83,83,74,85,84,87,84,82,85,65,52,60,58,62,56,29,41,41,41,26,64,90,73,43,29,29,33,42,38,37,59,58,93,94,44,77,49,77,51,74,44,71,45,82,89,74,74,67,45,79,52,88,55,72,50,77,55,98,89,37,69,25,38,33,29,38,33,75,54,97,92,42,79,46,78,48,75,48,51,84,88,51,94,55,96,75,78,129

Foldseek 3Di:
DVCPVVVVVVVVVVPPPPDDDFFQPDKDWDWDWADPDPVCNVPIAIFTKMWGDDLFWIKIFTCRVVVQVVQQVVLVPDPPNPPDDDDDDDHDGDQWMWIDGVVVQKIWIWGDDPPDIDIDIDGNDDWDKAWDDDWDDDPNAIWGWIWTQDPNDIDIDIDGPPDSGPDDD

=== Feature glossary ===
The record interleaves many kinds of information about one protein. Here is each kind framed as the question it answers.

Q: What does the local fold look like, residue by residue?
A: The Foldseek 3Di string encodes local tertiary geometry as a 20-letter alphabet — one character per residue — derived from the relative positions of nearby Cα atoms. Unlike the amino-acid sequence, 3Di is a direct function of the 3D structure, so two proteins with the same fold have similar 3Di strings even at low sequence identity.

Q: Which residues are in helices, strands, or loops?
A: The SS8 string is DSSP's per-residue secondary-structure call. α-helix (H) means an i→i+4 H-bond ladder; β-strand (E) means the residue participates in a β-sheet; 3₁₀ (G) and π (I) are tighter and wider helices; T/S are turns/bends; '-' is loop.

Q: How big and how compact is the whole molecule?
A: Radius of gyration (Rg) is the root-mean-square distance of Cα atoms from their centroid — a single number for overall size and compactness. A globular domain of N residues has Rg ≈ 2.2·N^0.38 Å; an extended or disordered chain has a much larger Rg. The Cα contact count is the number of residue pairs whose Cα atoms are within 8 Å and are more than four positions apart in sequence — a standard proxy for tertiary packing density. The bounding box is the smallest axis-aligned box enclosing all Cα atoms.

Q: Where is each backbone atom in 3D?
A: Structure coordinates are given as an mmCIF _atom_site loop: one row per atom with element, residue name, chain id, sequence number, and x/y/z position in Å. Only the four main-chain atoms per residue are included here; side chains are omitted to keep the record compact.

Q: What is the amino-acid chain?
A: Primary structure: the covalent order of the twenty standard amino acids along the backbone. Two proteins with the same sequence will (almost always) fold to the same structure; two with 30% identity often share a fold but not the details.

Q: What if only a Cα trace is available?
A: Three-state secondary structure (P-SEA) collapses the eight DSSP classes into helix (a), strand (b), and coil (c). P-SEA assigns these from Cα geometry alone — distances and angles — without requiring backbone oxygens, so it works on any Cα trace.

Q: What family and function is it annotated with?
A: Database cross-references. InterPro integrates a dozen domain/family signature databases into unified entries with residue-range hits. GO terms attach function/process/location labels with evidence codes. CATH codes position the fold in a four-level structural taxonomy. Organism is the NCBI-taxonomy species name.

Q: How confident is the AlphaFold model at each residue?
A: pLDDT is the predicted lDDT-Cα score: AlphaFold's confidence that the local environment of each residue (all inter-atomic distances within 15 Å) is correctly placed. It is a per-residue number between 0 and 100, with higher meaning more reliable.

Q: How mobile is each atom in the crystal?
A: B-factor (Debye–Waller factor) reflects atomic displacement in the crystal lattice. It is an experimental observable (units Å²), not a prediction; low values mean the atom is pinned down, high values mean it moves or is heterogeneous across the crystal.

Q: Which residues are buried vs exposed?
A: SASA measures how much of the protein is reachable by solvent. It is computed by rolling a water-sized probe over the atomic surface and summing the exposed area (Å²). Per-residue SASA distinguishes core (buried, low SASA) from surface (exposed, high SASA) residues; total SASA is a whole-molecule size measure.

Q: What do the diagnostic plots show?
A: Plot images: a contact map (which residues are close in 3D, as an N×N binary image), a Ramachandran scatter (backbone torsion angles, revealing secondary-structure composition at a glance), and — for AlphaFold structures — a PAE heatmap (pairwise prediction confidence).

Q: What known structures does this most resemble?
A: The Foldseek neighbor list gives the closest experimentally determined structures in the PDB, ranked by structural alignment. TM-score near 1 means near-identical fold; near 0.3 means only rough topology match. This is how one finds what a novel AlphaFold prediction most resembles in the solved-structure universe.

Q: Are the domains correctly placed relative to each other?
A: Predicted aligned error is AlphaFold's pairwise confidence. Unlike pLDDT (per-residue), PAE is per-residue-pair and captures whether two parts of the structure are correctly placed relative to each other. Units are ångströms of expected positional error.

Q: What do the rendered images show?
A: Structure images are PyMOL renders from six orthogonal camera directions. Cartoon representation draws helices as coils and strands as arrows; sticks shows the backbone as bonds; surface shows the solvent-excluded envelope. Rainbow coloring maps sequence position to hue (blue→red, N→C); chain coloring assigns a distinct color per polypeptide.

Q: What are the backbone torsion angles?
A: φ (phi) and ψ (psi) are the two rotatable backbone dihedrals per residue: φ is the C(i-1)–N–Cα–C torsion, ψ is the N–Cα–C–N(i+1) torsion, both in degrees on (−180°, 180°]. α-helical residues cluster near (−60°, −45°); β-strand residues near (−120°, +130°). A Ramachandran plot is simply a scatter of (φ, ψ) for every residue.